Protein AF-A0A769NEB3-F1 (afdb_monomer)

Secondary structure (DSSP, 8-state):
--S-------S-GGGTTT--SEEEE-SGGG-TTHHHHHHHHHTTGGGT-EEEE------SSSHHHHHHHHHHTTSS--------HHHHHHTTHHHHHHHHHTPPP-HHHHHHHHHHHHHHHGGGHHHHHS--PPPPTT-TT-HHHHHHH--TTS------PPTTGGGS-HHHHHHHT--

Solvent-accessible surface area (backbone atoms only — not comparable to full-atom values): 11232 Å² total; per-residue (Å²): 135,90,87,78,82,89,80,92,74,71,85,54,41,75,70,49,59,92,62,85,53,78,46,75,43,72,55,39,44,81,40,94,59,40,65,58,33,46,61,43,51,57,62,37,47,81,77,72,30,47,78,45,81,40,58,57,49,62,36,52,82,35,69,48,42,48,51,51,52,31,34,75,70,66,77,37,91,77,84,91,83,87,80,31,49,68,54,44,42,77,74,37,49,54,56,52,49,21,67,75,69,74,44,85,81,45,72,70,57,47,53,54,48,52,54,48,53,46,59,73,44,51,91,51,25,49,19,66,37,55,71,39,53,44,77,52,91,86,45,98,77,36,68,65,59,53,60,75,69,60,55,94,83,57,83,82,85,83,86,86,78,63,93,70,54,88,74,49,54,70,68,59,56,49,66,77,65,75,125

Sequence (179 aa):
DSGFRIVALSSRPSNLRGRQGIIVIDEAAFHEQLDELLKAALAMLIWGGKVRVISTHDGDDNPFNTLIGDIRAGRQGGSIHRITFREAVSEGLFRRVCLRTGKEWSEASEQAWMASVYKFYGAGASEELDCIPANGGGAWLSRALIESRMSADTPVLRLTCKEGYELLSDEVRFRETQD

Organism: Escherichia coli (NCBI:txid562)

Mean predicted aligned error: 9.21 Å

Structure (mmCIF, N/CA/C/O backbone):
data_AF-A0A769NEB3-F1
#
_entry.id   AF-A0A769NEB3-F1
#
loop_
_atom_site.group_PDB
_atom_site.id
_atom_site.type_symbol
_atom_site.label_atom_id
_atom_site.label_alt_id
_atom_site.label_comp_id
_atom_site.label_asym_id
_atom_site.label_entity_id
_atom_site.label_seq_id
_atom_site.pdbx_PDB_ins_code
_atom_site.Cartn_x
_atom_site.Cartn_y
_atom_site.Cartn_z
_atom_site.occupancy
_atom_site.B_iso_or_equiv
_atom_site.auth_seq_id
_atom_site.auth_comp_id
_atom_site.auth_asym_id
_atom_site.auth_atom_id
_atom_site.pdbx_PDB_model_num
ATOM 1 N N . ASP A 1 1 ? -16.201 -22.731 20.760 1.00 66.44 1 ASP A N 1
ATOM 2 C CA . ASP A 1 1 ? -14.884 -22.377 20.201 1.00 66.44 1 ASP A CA 1
ATOM 3 C C . ASP A 1 1 ? -14.753 -22.806 18.762 1.00 66.44 1 ASP A C 1
ATOM 5 O O . ASP A 1 1 ? -15.228 -23.872 18.402 1.00 66.44 1 ASP A O 1
ATOM 9 N N . SER A 1 2 ? -14.134 -21.960 17.942 1.00 88.62 2 SER A N 1
ATOM 10 C CA . SER A 1 2 ? -14.007 -22.162 16.495 1.00 88.62 2 SER A CA 1
ATOM 11 C C . SER A 1 2 ? -12.787 -23.000 16.081 1.00 88.62 2 SER A C 1
ATOM 13 O O . SER A 1 2 ? -12.629 -23.282 14.900 1.00 88.62 2 SER A O 1
ATOM 15 N N . GLY A 1 3 ? -11.906 -23.380 17.016 1.00 90.00 3 GLY A N 1
ATOM 16 C CA . GLY A 1 3 ? -10.679 -24.146 16.737 1.00 90.00 3 GLY A CA 1
ATOM 17 C C . GLY A 1 3 ? -9.547 -23.344 16.074 1.00 90.00 3 GLY A C 1
ATOM 18 O O . GLY A 1 3 ? -8.440 -23.857 15.924 1.00 90.00 3 GLY A O 1
ATOM 19 N N . PHE A 1 4 ? -9.787 -22.082 15.710 1.00 89.31 4 PHE A N 1
ATOM 20 C CA . PHE A 1 4 ? -8.777 -21.198 15.130 1.00 89.31 4 PHE A CA 1
ATOM 21 C C . PHE A 1 4 ? -7.950 -20.493 16.210 1.00 89.31 4 PHE A C 1
ATOM 23 O O . PHE A 1 4 ? -8.462 -20.121 17.265 1.00 89.31 4 PHE A O 1
ATOM 30 N N . ARG A 1 5 ? -6.668 -20.253 15.913 1.00 91.25 5 ARG A N 1
ATOM 31 C CA . ARG A 1 5 ? -5.755 -19.484 16.767 1.00 91.25 5 ARG A CA 1
ATOM 32 C C . ARG A 1 5 ? -5.068 -18.390 15.961 1.00 91.25 5 ARG A C 1
ATOM 34 O O . ARG A 1 5 ? -4.545 -18.661 14.884 1.00 91.25 5 ARG A O 1
ATOM 41 N N . ILE A 1 6 ? -5.007 -17.190 16.529 1.00 92.81 6 ILE A N 1
ATOM 42 C CA . ILE A 1 6 ? -4.197 -16.078 16.021 1.00 92.81 6 ILE A CA 1
ATOM 43 C C . ILE A 1 6 ? -2.919 -16.016 16.857 1.00 92.81 6 ILE A C 1
ATOM 45 O O . ILE A 1 6 ? -2.975 -16.090 18.084 1.00 92.81 6 ILE A O 1
ATOM 49 N N . VAL A 1 7 ? -1.765 -15.926 16.196 1.00 92.19 7 VAL A N 1
ATOM 50 C CA . VAL A 1 7 ? -0.457 -15.846 16.855 1.00 92.19 7 VAL A CA 1
ATOM 51 C C . VAL A 1 7 ? 0.307 -14.672 16.264 1.00 92.19 7 VAL A C 1
ATOM 53 O O . VAL A 1 7 ? 0.518 -14.633 15.055 1.00 92.19 7 VAL A O 1
ATOM 56 N N . ALA A 1 8 ? 0.740 -13.746 17.117 1.00 93.12 8 ALA A N 1
ATOM 57 C CA . ALA A 1 8 ? 1.706 -12.723 16.743 1.00 93.12 8 ALA A CA 1
ATOM 58 C C . ALA A 1 8 ? 3.118 -13.317 16.826 1.00 93.12 8 ALA A C 1
ATOM 60 O O . ALA A 1 8 ? 3.481 -13.935 17.830 1.00 93.12 8 ALA A O 1
ATOM 61 N N . LEU A 1 9 ? 3.902 -13.163 15.764 1.00 90.69 9 LEU A N 1
ATOM 62 C CA . LEU A 1 9 ? 5.276 -13.651 15.672 1.00 90.69 9 LEU A CA 1
ATOM 63 C C . LEU A 1 9 ? 6.189 -12.474 15.348 1.00 90.69 9 LEU A C 1
ATOM 65 O O . LEU A 1 9 ? 5.782 -11.563 14.631 1.00 90.69 9 LEU A O 1
ATOM 69 N N . SER A 1 10 ? 7.432 -12.507 15.829 1.00 89.06 10 SER A N 1
ATOM 70 C CA . SER A 1 10 ? 8.434 -11.593 15.286 1.00 89.06 10 SER A CA 1
ATOM 71 C C . SER A 1 10 ? 8.737 -11.969 13.840 1.00 89.06 10 SER A C 1
ATOM 73 O O . SER A 1 10 ? 8.705 -13.148 13.472 1.00 89.06 10 SER A O 1
ATOM 75 N N . SER A 1 11 ? 9.068 -10.967 13.035 1.00 82.44 11 SER A N 1
ATOM 76 C CA . SER A 1 11 ? 9.211 -11.066 11.582 1.00 82.44 11 SER A CA 1
ATOM 77 C C . SER A 1 11 ? 10.478 -11.801 11.114 1.00 82.44 11 SER A C 1
ATOM 79 O O . SER A 1 11 ? 10.844 -11.755 9.946 1.00 82.44 11 SER A O 1
ATOM 81 N N . ARG A 1 12 ? 11.160 -12.538 12.003 1.00 88.19 12 ARG A N 1
ATOM 82 C CA . ARG A 1 12 ? 12.299 -13.380 11.618 1.00 88.19 12 ARG A CA 1
ATOM 83 C C . ARG A 1 12 ? 11.812 -14.515 10.704 1.00 88.19 12 ARG A C 1
ATOM 85 O O . ARG A 1 12 ? 10.946 -15.282 11.137 1.00 88.19 12 ARG A O 1
ATOM 92 N N . PRO A 1 13 ? 12.408 -14.718 9.513 1.00 84.94 13 PRO A N 1
ATOM 93 C CA . PRO A 1 13 ? 11.968 -15.753 8.570 1.00 84.94 13 PRO A CA 1
ATOM 94 C C . PRO A 1 13 ? 11.907 -17.170 9.163 1.00 84.94 13 PRO A C 1
ATOM 96 O O . PRO A 1 13 ? 11.065 -17.984 8.782 1.00 84.94 13 PRO A O 1
ATOM 99 N N . SER A 1 14 ? 12.767 -17.476 10.139 1.00 85.75 14 SER A N 1
ATOM 100 C CA . SER A 1 14 ? 12.783 -18.766 10.838 1.00 85.75 14 SER A CA 1
ATOM 101 C C . SER A 1 14 ? 11.490 -19.074 11.602 1.00 85.75 14 SER A C 1
ATOM 103 O O . SER A 1 14 ? 11.121 -20.241 11.697 1.00 85.75 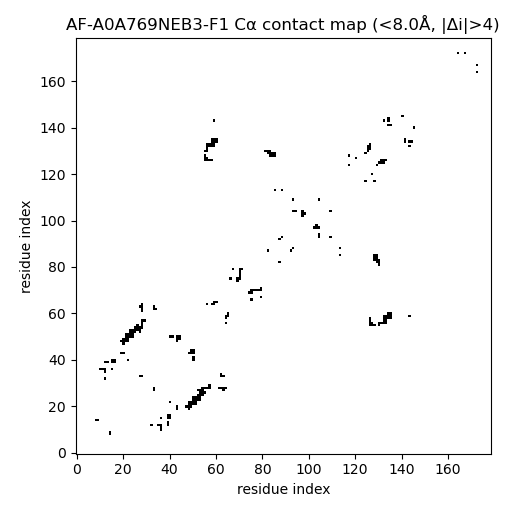14 SER A O 1
ATOM 105 N N . ASN A 1 15 ? 10.771 -18.062 12.097 1.00 85.88 15 ASN A N 1
ATOM 106 C CA . ASN A 1 15 ? 9.562 -18.250 12.908 1.00 85.88 15 ASN A CA 1
ATOM 107 C C . ASN A 1 15 ? 8.340 -18.704 12.100 1.00 85.88 15 ASN A C 1
ATOM 109 O O . ASN A 1 15 ? 7.389 -19.249 12.667 1.00 85.88 15 ASN A O 1
ATOM 113 N N . LEU A 1 16 ? 8.347 -18.449 10.790 1.00 83.31 16 LEU A N 1
ATOM 114 C CA . LEU A 1 16 ? 7.263 -18.817 9.878 1.00 83.31 16 LEU A CA 1
ATOM 115 C C . LEU A 1 16 ? 7.380 -20.254 9.376 1.00 83.31 16 LEU A C 1
ATOM 117 O O . LEU A 1 16 ? 6.375 -20.859 8.997 1.00 83.31 16 LEU A O 1
ATOM 121 N N . ARG A 1 17 ? 8.585 -20.831 9.403 1.00 81.88 17 ARG A N 1
ATOM 122 C CA . ARG A 1 17 ? 8.796 -22.213 8.966 1.00 81.88 17 ARG A CA 1
ATOM 123 C C . ARG A 1 17 ? 8.016 -23.170 9.873 1.00 81.88 17 ARG A C 1
ATOM 125 O O . ARG A 1 17 ? 8.057 -23.066 11.095 1.00 81.88 17 ARG A O 1
ATOM 132 N N . GLY A 1 18 ? 7.278 -24.097 9.262 1.00 79.69 18 GLY A N 1
ATOM 133 C CA . GLY A 1 18 ? 6.457 -25.082 9.978 1.00 79.69 18 GLY A CA 1
ATOM 134 C C . GLY A 1 18 ? 5.117 -24.558 10.510 1.00 79.69 18 GLY A C 1
ATOM 135 O O . GLY A 1 18 ? 4.396 -25.303 11.171 1.00 79.69 18 GLY A O 1
ATOM 136 N N . ARG A 1 19 ? 4.750 -23.299 10.232 1.00 83.69 19 ARG A N 1
ATOM 137 C CA . ARG A 1 19 ? 3.383 -22.796 10.449 1.00 83.69 19 ARG A CA 1
ATOM 138 C C . ARG A 1 19 ? 2.504 -23.119 9.243 1.00 83.69 19 ARG A C 1
ATOM 140 O O . ARG A 1 19 ? 3.010 -23.332 8.153 1.00 83.69 19 ARG A O 1
ATOM 147 N N . GLN A 1 20 ? 1.190 -23.155 9.441 1.00 83.38 20 GLN A N 1
ATOM 148 C CA . GLN A 1 20 ? 0.202 -23.358 8.379 1.00 83.38 20 GLN A CA 1
ATOM 149 C C . GLN A 1 20 ? -0.972 -22.392 8.573 1.00 83.38 20 GLN A C 1
ATOM 151 O O . GLN A 1 20 ? -1.252 -21.979 9.702 1.00 83.38 20 GLN A O 1
ATOM 156 N N . GLY A 1 21 ? -1.661 -22.048 7.480 1.00 89.50 21 GLY A N 1
ATOM 157 C CA . GLY A 1 21 ? -2.876 -21.230 7.495 1.00 89.50 21 GLY A CA 1
ATOM 158 C C . GLY A 1 21 ? -2.732 -19.890 6.772 1.00 89.50 21 GLY A C 1
ATOM 159 O O . GLY A 1 21 ? -2.236 -19.829 5.647 1.00 89.50 21 GLY A O 1
ATOM 160 N N . ILE A 1 22 ? -3.235 -18.825 7.402 1.00 93.44 22 ILE A N 1
ATOM 161 C CA . ILE A 1 22 ? -3.214 -17.460 6.863 1.00 93.44 22 ILE A CA 1
ATOM 162 C C . ILE A 1 22 ? -2.035 -16.708 7.477 1.00 93.44 22 ILE A C 1
ATOM 164 O O . ILE A 1 22 ? -1.980 -16.533 8.692 1.00 93.44 22 ILE A O 1
ATOM 168 N N . ILE A 1 23 ? -1.123 -16.245 6.630 1.00 93.81 23 ILE A N 1
ATOM 169 C CA . ILE A 1 23 ? -0.006 -15.382 7.001 1.00 93.81 23 ILE A CA 1
ATOM 170 C C . ILE A 1 23 ? -0.364 -13.950 6.621 1.00 93.81 23 ILE A C 1
ATOM 172 O O . ILE A 1 23 ? -0.784 -13.687 5.494 1.00 93.81 23 ILE A O 1
ATOM 176 N N . VAL A 1 24 ? -0.185 -13.033 7.567 1.00 95.75 24 VAL A N 1
ATOM 177 C CA . VAL A 1 24 ? -0.295 -11.591 7.348 1.00 95.75 24 VAL A CA 1
ATOM 178 C C . VAL A 1 24 ? 1.051 -10.979 7.705 1.00 95.75 24 VAL A C 1
ATOM 180 O O . VAL A 1 24 ? 1.522 -11.159 8.826 1.00 95.75 24 VAL A O 1
ATOM 183 N N . ILE A 1 25 ? 1.675 -10.325 6.732 1.00 95.88 25 ILE A N 1
ATOM 184 C CA . ILE A 1 25 ? 2.889 -9.528 6.895 1.00 95.88 25 ILE A CA 1
ATOM 185 C C . ILE A 1 25 ? 2.439 -8.072 6.905 1.00 95.88 25 ILE A C 1
ATOM 187 O O . ILE A 1 25 ? 1.794 -7.631 5.953 1.00 95.88 25 ILE A O 1
ATOM 191 N N . ASP A 1 26 ? 2.748 -7.383 7.993 1.00 96.50 26 ASP A N 1
ATOM 192 C CA . ASP A 1 26 ? 2.408 -5.983 8.230 1.00 96.50 26 ASP A CA 1
ATOM 193 C C . ASP A 1 26 ? 3.671 -5.124 8.117 1.00 96.50 26 ASP A C 1
ATOM 195 O O . ASP A 1 26 ? 4.763 -5.625 8.404 1.00 96.50 26 ASP A O 1
ATOM 199 N N . GLU A 1 27 ? 3.520 -3.874 7.682 1.00 95.62 27 GLU A N 1
ATOM 200 C CA . GLU A 1 27 ? 4.617 -2.921 7.429 1.00 95.62 27 GLU A CA 1
ATOM 201 C C . GLU A 1 27 ? 5.752 -3.496 6.562 1.00 95.62 27 GLU A C 1
ATOM 203 O O . GLU A 1 27 ? 6.944 -3.340 6.835 1.00 95.62 27 GLU A O 1
ATOM 208 N N . ALA A 1 28 ? 5.375 -4.223 5.508 1.00 96.94 28 ALA A N 1
ATOM 209 C CA . ALA A 1 28 ? 6.307 -5.003 4.701 1.00 96.94 28 ALA A CA 1
ATOM 210 C C . ALA A 1 28 ? 7.406 -4.172 4.014 1.00 96.94 28 ALA A C 1
ATOM 212 O O . ALA A 1 28 ? 8.518 -4.677 3.863 1.00 96.94 28 ALA A O 1
ATOM 213 N N . ALA A 1 29 ? 7.125 -2.930 3.606 1.00 96.44 29 ALA A N 1
ATOM 214 C CA . ALA A 1 29 ? 8.101 -2.066 2.935 1.00 96.44 29 ALA A CA 1
ATOM 215 C C . ALA A 1 29 ? 9.296 -1.724 3.837 1.00 96.44 29 ALA A C 1
ATOM 217 O O . ALA A 1 29 ? 10.416 -1.634 3.347 1.00 96.44 29 ALA A O 1
ATOM 218 N N . PHE A 1 30 ? 9.077 -1.664 5.152 1.00 95.00 30 PHE A N 1
ATOM 219 C CA . PHE A 1 30 ? 10.091 -1.334 6.157 1.00 95.00 30 PHE A CA 1
ATOM 220 C C . PHE A 1 30 ? 10.865 -2.561 6.669 1.00 95.00 30 PHE A C 1
ATOM 222 O O . PHE A 1 30 ? 11.625 -2.480 7.637 1.00 95.00 30 PHE A O 1
ATOM 229 N N . HIS A 1 31 ? 10.655 -3.736 6.069 1.00 94.75 31 HIS A N 1
ATOM 230 C CA . HIS A 1 31 ? 11.240 -4.979 6.552 1.00 94.75 31 HIS A CA 1
ATOM 231 C C . HIS A 1 31 ? 12.577 -5.308 5.865 1.00 94.75 31 HIS A C 1
ATOM 233 O O . HIS A 1 31 ? 12.607 -5.750 4.718 1.00 94.75 31 HIS A O 1
ATOM 239 N N . GLU A 1 32 ? 13.682 -5.241 6.617 1.00 92.38 32 GLU A N 1
ATOM 240 C CA . GLU A 1 32 ? 15.062 -5.440 6.119 1.00 92.38 32 GLU A CA 1
ATOM 241 C C . GLU A 1 32 ? 15.297 -6.751 5.344 1.00 92.38 32 GLU A C 1
ATOM 243 O O . GLU A 1 32 ? 16.127 -6.814 4.445 1.00 92.38 32 GLU A O 1
ATOM 248 N N . GLN A 1 33 ? 14.597 -7.829 5.712 1.00 93.56 33 GLN A N 1
ATOM 249 C CA . GLN A 1 33 ? 14.753 -9.163 5.110 1.00 93.56 33 GLN A CA 1
ATOM 250 C C . GLN A 1 33 ? 13.450 -9.653 4.466 1.00 93.56 33 GLN A C 1
ATOM 252 O O .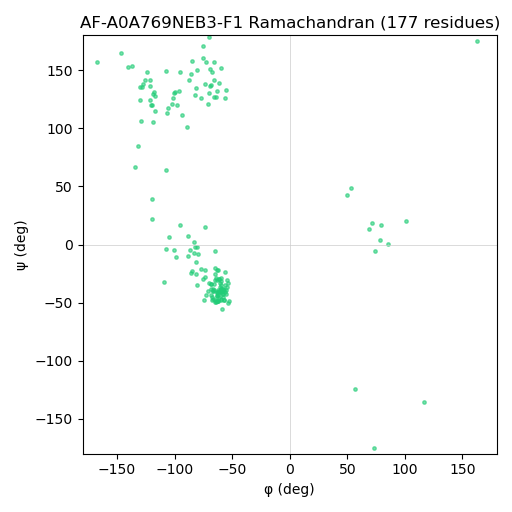 GLN A 1 33 ? 13.069 -10.816 4.635 1.00 93.56 33 GLN A O 1
ATOM 257 N N . LEU A 1 34 ? 12.705 -8.754 3.807 1.00 95.38 34 LEU A N 1
ATOM 258 C CA . LEU A 1 34 ? 11.391 -9.095 3.252 1.00 95.38 34 LEU A CA 1
ATOM 259 C C . LEU A 1 34 ? 11.469 -10.263 2.257 1.00 95.38 34 LEU A C 1
ATOM 261 O O . LEU A 1 34 ? 10.611 -11.138 2.307 1.00 95.38 34 LEU A O 1
ATOM 265 N N . ASP A 1 35 ? 12.510 -10.348 1.428 1.00 93.94 35 ASP A N 1
ATOM 266 C CA . ASP A 1 35 ? 12.664 -11.438 0.450 1.00 93.94 35 ASP A CA 1
ATOM 267 C C . ASP A 1 35 ? 12.720 -12.823 1.107 1.00 93.94 35 ASP A C 1
ATOM 269 O O . ASP A 1 35 ? 12.005 -13.749 0.716 1.00 93.94 35 ASP A O 1
ATOM 273 N N . GLU A 1 36 ? 13.520 -12.971 2.165 1.00 93.44 36 GLU A N 1
ATOM 274 C CA . GLU A 1 36 ? 13.616 -14.231 2.908 1.00 93.44 36 GLU A CA 1
ATOM 275 C C . GLU A 1 36 ? 12.322 -14.543 3.669 1.00 93.44 36 GLU A C 1
ATOM 277 O O . GLU A 1 36 ? 11.920 -15.709 3.786 1.00 93.44 36 GLU A O 1
ATOM 282 N N . LEU A 1 37 ? 11.634 -13.504 4.150 1.00 93.69 37 LEU A N 1
ATOM 283 C CA . LEU A 1 37 ? 10.331 -13.633 4.790 1.00 93.69 37 LEU A CA 1
ATOM 284 C C . LEU A 1 37 ? 9.267 -14.130 3.801 1.00 93.69 37 LEU A C 1
ATOM 286 O O . LEU A 1 37 ? 8.546 -15.088 4.095 1.00 93.69 37 LEU A O 1
ATOM 290 N N . LEU A 1 38 ? 9.209 -13.527 2.612 1.00 93.56 38 LEU A N 1
ATOM 291 C CA . LEU A 1 38 ? 8.310 -13.904 1.526 1.00 93.56 38 LEU A CA 1
ATOM 292 C C . LEU A 1 38 ? 8.606 -15.318 1.042 1.00 93.56 38 LEU A C 1
ATOM 294 O O . LEU A 1 38 ? 7.684 -16.116 0.912 1.00 93.56 38 LEU A O 1
ATOM 298 N N . LYS A 1 39 ? 9.875 -15.685 0.863 1.00 91.31 39 LYS A N 1
ATOM 299 C CA . LYS A 1 39 ? 10.272 -17.049 0.492 1.00 91.31 39 LYS A CA 1
ATOM 300 C C . LYS A 1 39 ? 9.752 -18.094 1.484 1.00 91.31 39 LYS A C 1
ATOM 302 O O . LYS A 1 39 ? 9.286 -19.157 1.072 1.00 91.31 39 LYS A O 1
ATOM 307 N N . ALA A 1 40 ? 9.791 -17.799 2.785 1.00 90.00 40 ALA A N 1
ATOM 308 C CA . ALA A 1 40 ? 9.219 -18.671 3.811 1.00 90.00 40 ALA A CA 1
ATOM 309 C C . ALA A 1 40 ? 7.678 -18.677 3.792 1.00 90.00 40 ALA A C 1
ATOM 311 O O . ALA A 1 40 ? 7.073 -19.737 3.960 1.00 90.00 40 ALA A O 1
ATOM 312 N N . ALA A 1 41 ? 7.042 -17.523 3.574 1.00 91.56 41 ALA A N 1
ATOM 313 C CA . ALA A 1 41 ? 5.588 -17.385 3.567 1.00 91.56 41 ALA A CA 1
ATOM 314 C C . ALA A 1 41 ? 4.928 -18.005 2.323 1.00 91.56 41 ALA A C 1
ATOM 316 O O . ALA A 1 41 ? 3.935 -18.721 2.444 1.00 91.56 41 ALA A O 1
ATOM 317 N N . LEU A 1 42 ? 5.491 -17.785 1.132 1.00 90.75 42 LEU A N 1
ATOM 318 C CA . LEU A 1 42 ? 4.965 -18.272 -0.148 1.00 90.75 42 LEU A CA 1
ATOM 319 C C . LEU A 1 42 ? 4.975 -19.800 -0.239 1.00 90.75 42 LEU A C 1
ATOM 321 O O . LEU A 1 42 ? 4.082 -20.377 -0.857 1.00 90.75 42 LEU A O 1
ATOM 325 N N . ALA A 1 43 ? 5.901 -20.474 0.451 1.00 87.25 43 ALA A N 1
ATOM 326 C CA . ALA A 1 43 ? 5.889 -21.932 0.578 1.00 87.25 43 ALA A CA 1
ATOM 327 C C . ALA A 1 43 ? 4.569 -22.472 1.172 1.00 87.25 43 ALA A C 1
ATOM 329 O O . ALA A 1 43 ? 4.198 -23.617 0.913 1.00 87.25 43 ALA A O 1
ATOM 330 N N . MET A 1 44 ? 3.823 -21.653 1.924 1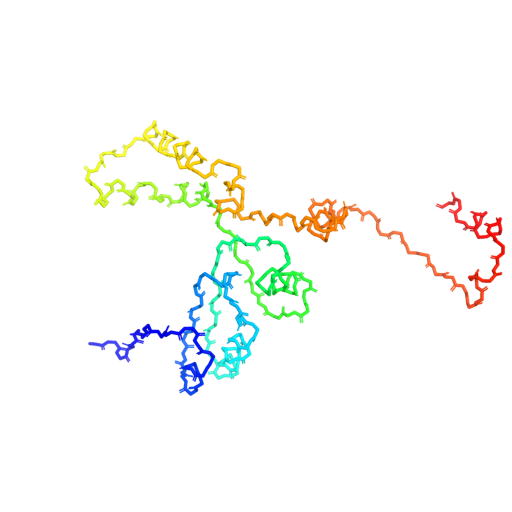.00 85.06 44 MET A N 1
ATOM 331 C CA . MET A 1 44 ? 2.529 -22.038 2.500 1.00 85.06 44 MET A CA 1
ATOM 332 C C . MET A 1 44 ? 1.381 -22.033 1.495 1.00 85.06 44 MET A C 1
ATOM 334 O O . MET A 1 44 ? 0.378 -22.712 1.720 1.00 85.06 44 MET A O 1
ATOM 338 N N . LEU A 1 45 ? 1.517 -21.314 0.379 1.00 87.44 45 LEU A N 1
ATOM 339 C CA . LEU A 1 45 ? 0.504 -21.301 -0.677 1.00 87.44 45 LEU A CA 1
ATOM 340 C C . LEU A 1 45 ? 0.352 -22.682 -1.332 1.00 87.44 45 LEU A C 1
ATOM 342 O O . LEU A 1 45 ? -0.757 -23.052 -1.705 1.00 87.44 45 LEU A O 1
ATOM 346 N N . ILE A 1 46 ? 1.432 -23.473 -1.385 1.00 87.00 46 ILE A N 1
ATOM 347 C CA . ILE A 1 46 ? 1.434 -24.849 -1.919 1.00 87.00 46 ILE A CA 1
ATOM 348 C C . ILE A 1 46 ? 0.407 -25.730 -1.193 1.00 87.00 46 ILE A C 1
ATOM 350 O O . ILE A 1 46 ? -0.237 -26.577 -1.803 1.00 87.00 46 ILE A O 1
ATOM 354 N N . TRP A 1 47 ? 0.216 -25.500 0.107 1.00 85.19 47 TRP A N 1
ATOM 355 C CA . TRP A 1 47 ? -0.675 -26.288 0.960 1.00 85.19 47 TRP A CA 1
ATOM 356 C C . TRP A 1 47 ? -2.073 -25.666 1.108 1.00 85.19 47 TRP A C 1
ATOM 358 O O . TRP A 1 47 ? -2.808 -26.014 2.030 1.00 85.19 47 TRP A O 1
ATOM 368 N N . GLY A 1 48 ? -2.442 -24.725 0.230 1.00 84.75 48 GLY A N 1
ATOM 369 C CA . GLY A 1 48 ? -3.746 -24.053 0.254 1.00 84.75 48 GLY A CA 1
ATOM 370 C C . GLY A 1 48 ? -3.867 -22.932 1.295 1.00 84.75 48 GLY A C 1
ATOM 371 O O . GLY A 1 48 ? -4.978 -22.519 1.632 1.00 84.75 48 GLY A O 1
ATOM 372 N N . GLY A 1 49 ? -2.740 -22.441 1.824 1.00 90.62 49 GLY A N 1
ATOM 373 C CA . GLY A 1 49 ? -2.704 -21.277 2.708 1.00 90.62 49 GLY A CA 1
ATOM 374 C C . GLY A 1 49 ? -3.024 -19.960 1.993 1.00 90.62 49 GLY A C 1
ATOM 375 O O . GLY A 1 49 ? -3.238 -19.909 0.782 1.00 90.62 49 GLY A O 1
ATOM 376 N N . LYS A 1 50 ? -3.031 -18.858 2.750 1.00 93.75 50 LYS A N 1
ATOM 377 C CA . LYS A 1 50 ? -3.144 -17.495 2.201 1.00 93.75 50 LYS A CA 1
ATOM 378 C C . LYS A 1 50 ? -2.006 -16.639 2.732 1.00 93.75 50 LYS A C 1
ATOM 380 O O . LYS A 1 50 ? -1.718 -16.696 3.922 1.00 93.75 50 LYS A O 1
ATOM 385 N N . VAL A 1 51 ? -1.414 -15.817 1.875 1.00 95.00 51 VAL A N 1
ATOM 386 C CA . VAL A 1 51 ? -0.409 -14.820 2.261 1.00 95.00 51 VAL A CA 1
ATOM 387 C C . VAL A 1 51 ? -0.972 -13.442 1.938 1.00 95.00 51 VAL A C 1
ATOM 389 O O . VAL A 1 51 ? -1.446 -13.213 0.828 1.00 95.00 51 VAL A O 1
ATOM 392 N N . ARG A 1 52 ? -0.965 -12.544 2.922 1.00 96.75 52 ARG A N 1
ATOM 393 C CA . ARG A 1 52 ? -1.332 -11.133 2.781 1.00 96.75 52 ARG A CA 1
ATOM 394 C C . ARG A 1 52 ? -0.118 -10.297 3.145 1.00 96.75 52 ARG A C 1
ATOM 396 O O . ARG A 1 52 ? 0.468 -10.524 4.198 1.00 96.75 52 ARG A O 1
ATOM 403 N N . VAL A 1 53 ? 0.236 -9.359 2.281 1.00 97.06 53 VAL A N 1
ATOM 404 C CA . VAL A 1 53 ? 1.354 -8.433 2.475 1.00 97.06 53 VAL A CA 1
ATOM 405 C C . VAL A 1 53 ? 0.761 -7.032 2.460 1.00 97.06 53 VAL A C 1
ATOM 407 O O . VAL A 1 53 ? 0.083 -6.678 1.498 1.00 97.06 53 VAL A O 1
ATOM 410 N N . ILE A 1 54 ? 0.931 -6.291 3.551 1.00 97.75 54 ILE A N 1
ATOM 411 C CA . ILE A 1 54 ? 0.297 -4.992 3.794 1.00 97.75 54 ILE A CA 1
ATOM 412 C C . ILE A 1 54 ? 1.392 -4.016 4.227 1.00 97.75 54 ILE A C 1
ATOM 414 O O . ILE A 1 54 ? 2.265 -4.387 5.009 1.00 97.75 54 ILE A O 1
ATOM 418 N N . SER A 1 55 ? 1.380 -2.807 3.670 1.00 97.75 55 SER A N 1
ATOM 419 C CA . SER A 1 55 ? 2.331 -1.744 4.005 1.00 97.75 55 SER A CA 1
ATOM 420 C C . SER A 1 55 ? 1.862 -0.406 3.434 1.00 97.75 55 SER A C 1
ATOM 422 O O . SER A 1 55 ? 1.146 -0.393 2.425 1.00 97.75 55 SER A O 1
ATOM 424 N N . THR A 1 56 ? 2.324 0.704 4.013 1.00 96.94 56 THR A N 1
ATOM 425 C CA . THR A 1 56 ? 2.517 1.951 3.253 1.00 96.94 56 THR A CA 1
ATOM 426 C C . THR A 1 56 ? 3.780 1.842 2.383 1.00 96.94 56 THR A C 1
ATOM 428 O O . THR A 1 56 ? 4.5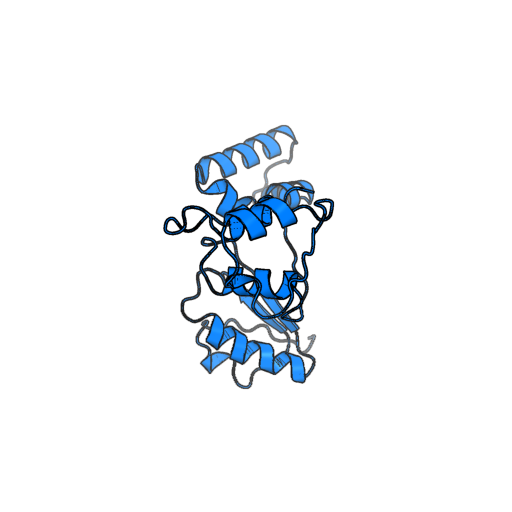02 0.839 2.451 1.00 96.94 56 THR A O 1
ATOM 431 N N . HIS A 1 57 ? 4.011 2.801 1.482 1.00 95.81 57 HIS A N 1
ATOM 432 C CA . HIS A 1 57 ? 5.228 2.799 0.664 1.00 95.81 57 HIS A CA 1
ATOM 433 C C . HIS A 1 57 ? 6.423 3.375 1.440 1.00 95.81 57 HIS A C 1
ATOM 435 O O . HIS A 1 57 ? 6.244 4.244 2.281 1.00 95.81 57 HIS A O 1
ATOM 441 N N . ASP A 1 58 ? 7.625 2.901 1.105 1.00 94.25 58 ASP A N 1
ATOM 442 C CA . ASP A 1 58 ? 8.919 3.400 1.602 1.00 94.25 58 ASP A CA 1
ATOM 443 C C . ASP A 1 58 ? 9.878 3.550 0.410 1.00 94.25 58 ASP A C 1
ATOM 445 O O . ASP A 1 58 ? 10.787 2.750 0.174 1.00 94.25 58 ASP A O 1
ATOM 449 N N . GLY A 1 59 ? 9.552 4.489 -0.470 1.00 91.06 59 GLY A N 1
ATOM 450 C CA . GLY A 1 59 ? 10.166 4.643 -1.777 1.00 91.06 59 GLY A CA 1
ATOM 451 C C . GLY A 1 59 ? 9.753 3.585 -2.809 1.00 91.06 59 GLY A C 1
ATOM 452 O O . GLY A 1 59 ? 8.874 2.731 -2.601 1.00 91.06 59 GLY A O 1
ATOM 453 N N . ASP A 1 60 ? 10.393 3.665 -3.976 1.00 90.69 60 ASP A N 1
ATOM 454 C CA . ASP A 1 60 ? 10.233 2.739 -5.101 1.00 90.69 60 ASP A CA 1
ATOM 455 C C . ASP A 1 60 ? 11.326 1.665 -5.199 1.00 90.69 60 ASP A C 1
ATOM 457 O O . ASP A 1 60 ? 11.147 0.688 -5.926 1.00 90.69 60 ASP A O 1
ATOM 461 N N . ASP A 1 61 ? 12.404 1.798 -4.427 1.00 89.94 61 ASP A N 1
ATOM 462 C CA . ASP A 1 61 ? 13.566 0.904 -4.447 1.00 89.94 61 ASP A CA 1
ATOM 463 C C . ASP A 1 61 ? 13.625 0.011 -3.198 1.00 89.94 61 ASP A C 1
ATOM 465 O O . ASP A 1 61 ? 14.509 0.118 -2.350 1.00 89.94 61 ASP A O 1
ATOM 469 N N . ASN A 1 62 ? 12.625 -0.860 -3.053 1.00 91.88 62 ASN A N 1
ATOM 470 C CA . ASN A 1 62 ? 12.584 -1.860 -1.988 1.00 91.88 62 ASN A CA 1
ATOM 471 C C . ASN A 1 62 ? 11.892 -3.161 -2.459 1.00 91.88 62 ASN A C 1
ATOM 473 O O . ASN A 1 62 ? 11.188 -3.171 -3.483 1.00 91.88 62 ASN A O 1
ATOM 477 N N . PRO A 1 63 ? 12.048 -4.277 -1.720 1.00 95.06 63 PRO A N 1
ATOM 478 C CA . PRO A 1 63 ? 11.433 -5.555 -2.082 1.00 95.06 63 PRO A CA 1
ATOM 479 C C . PRO A 1 63 ? 9.900 -5.528 -2.172 1.00 95.06 63 PRO A C 1
ATOM 481 O O . PRO A 1 63 ? 9.314 -6.243 -2.986 1.00 95.06 63 PRO A O 1
ATOM 484 N N . PHE A 1 64 ? 9.222 -4.694 -1.378 1.00 96.62 64 PHE A N 1
ATOM 485 C CA . PHE A 1 64 ? 7.763 -4.570 -1.426 1.00 96.62 64 PHE A CA 1
ATOM 486 C C . PHE A 1 64 ? 7.296 -3.924 -2.738 1.00 96.62 64 PHE A C 1
ATOM 488 O O . PHE A 1 64 ? 6.366 -4.420 -3.378 1.00 96.62 64 PHE A O 1
ATOM 495 N N . ASN A 1 65 ? 7.969 -2.864 -3.190 1.00 94.88 65 ASN A N 1
ATOM 496 C CA . ASN A 1 65 ? 7.659 -2.219 -4.463 1.00 94.88 65 ASN A CA 1
ATOM 497 C C . ASN A 1 65 ? 8.011 -3.123 -5.654 1.00 94.88 65 ASN A C 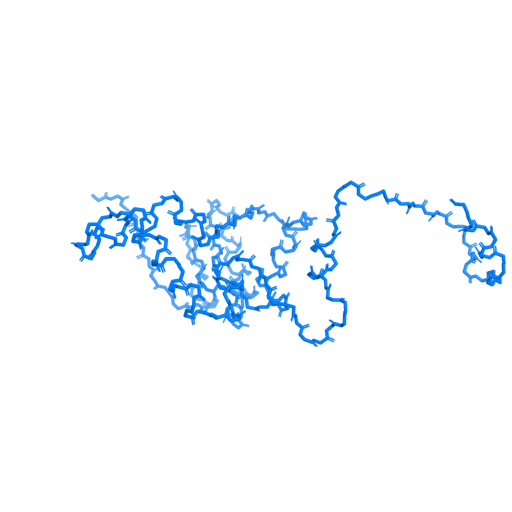1
ATOM 499 O O . ASN A 1 65 ? 7.231 -3.241 -6.600 1.00 94.88 65 ASN A O 1
ATOM 503 N N . THR A 1 66 ? 9.127 -3.852 -5.553 1.00 94.31 66 THR A N 1
ATOM 504 C CA . THR A 1 66 ? 9.517 -4.879 -6.531 1.00 94.31 66 THR A CA 1
ATOM 505 C C . THR A 1 66 ? 8.431 -5.949 -6.672 1.00 94.31 66 THR A C 1
ATOM 507 O O . THR A 1 66 ? 7.984 -6.226 -7.785 1.00 94.31 66 THR A O 1
ATOM 510 N N . LEU A 1 67 ? 7.919 -6.473 -5.551 1.00 96.06 67 LEU A N 1
ATOM 511 C CA . LEU A 1 67 ? 6.817 -7.436 -5.527 1.00 96.06 67 LEU A CA 1
ATOM 512 C C . LEU A 1 67 ? 5.552 -6.891 -6.214 1.00 96.06 67 LEU A C 1
ATOM 514 O O . LEU A 1 67 ? 4.927 -7.592 -7.013 1.00 96.06 67 LEU A O 1
ATOM 518 N N . ILE A 1 68 ? 5.170 -5.641 -5.930 1.00 96.19 68 ILE A N 1
ATOM 519 C CA . ILE A 1 68 ? 4.035 -4.980 -6.595 1.00 96.19 68 ILE A CA 1
ATOM 520 C C . ILE A 1 68 ? 4.278 -4.903 -8.108 1.00 96.19 68 ILE A C 1
ATOM 522 O O . ILE A 1 68 ? 3.395 -5.257 -8.893 1.00 96.19 68 ILE A O 1
ATOM 526 N N . GLY A 1 69 ? 5.468 -4.471 -8.529 1.00 94.62 69 GLY A N 1
ATOM 527 C CA . GLY A 1 69 ? 5.850 -4.380 -9.938 1.00 94.62 69 GLY A CA 1
ATOM 528 C C . GLY A 1 69 ? 5.814 -5.732 -10.657 1.00 94.62 69 GLY A C 1
ATOM 529 O O . GLY A 1 69 ? 5.323 -5.821 -11.785 1.00 94.62 69 GLY A O 1
ATOM 530 N N . ASP A 1 70 ? 6.272 -6.799 -10.003 1.00 95.69 70 ASP A N 1
ATOM 531 C CA . ASP A 1 70 ? 6.248 -8.164 -10.536 1.00 95.69 70 ASP A CA 1
ATOM 532 C C . ASP A 1 70 ? 4.827 -8.711 -10.697 1.00 95.69 70 ASP A C 1
ATOM 534 O O . ASP A 1 70 ? 4.531 -9.344 -11.717 1.00 95.69 70 ASP A O 1
ATOM 538 N N . ILE A 1 71 ? 3.931 -8.428 -9.744 1.00 96.56 71 ILE A N 1
ATOM 539 C CA . ILE A 1 71 ? 2.516 -8.810 -9.846 1.00 96.56 71 ILE A CA 1
ATOM 540 C C . ILE A 1 71 ? 1.825 -8.026 -10.970 1.00 96.56 71 ILE A C 1
ATOM 542 O O . ILE A 1 71 ? 1.130 -8.626 -11.789 1.00 96.56 71 ILE A O 1
ATOM 546 N N . ARG A 1 72 ? 2.048 -6.705 -11.079 1.00 94.38 72 ARG A N 1
ATOM 547 C CA . ARG A 1 72 ? 1.492 -5.886 -12.181 1.00 94.38 72 ARG A CA 1
ATOM 548 C C . ARG A 1 72 ? 1.952 -6.372 -13.550 1.00 94.38 72 ARG A C 1
ATOM 550 O O . ARG A 1 72 ? 1.171 -6.370 -14.495 1.00 94.38 72 AR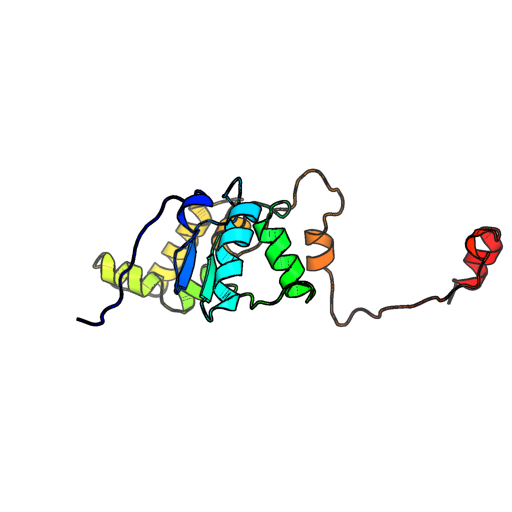G A O 1
ATOM 557 N N . ALA A 1 73 ? 3.209 -6.793 -13.650 1.00 94.00 73 ALA A N 1
ATOM 558 C CA . ALA A 1 73 ? 3.786 -7.296 -14.888 1.00 94.00 73 ALA A CA 1
ATOM 559 C C . ALA A 1 73 ? 3.429 -8.762 -15.193 1.00 94.00 73 ALA A C 1
ATOM 561 O O . ALA A 1 73 ? 3.871 -9.286 -16.215 1.00 94.00 73 ALA A O 1
ATOM 562 N N . GLY A 1 74 ? 2.691 -9.447 -14.312 1.00 94.88 74 GLY A N 1
ATOM 563 C CA . GLY A 1 74 ? 2.349 -10.861 -14.469 1.00 94.88 74 GLY A CA 1
ATOM 564 C C . GLY A 1 74 ? 3.536 -11.822 -14.325 1.00 94.88 74 GLY A C 1
ATOM 565 O O . GLY A 1 74 ? 3.412 -12.992 -14.678 1.00 94.88 74 GLY A O 1
ATOM 566 N N . ARG A 1 75 ? 4.682 -11.356 -13.808 1.00 94.81 75 ARG A N 1
ATOM 567 C CA . ARG A 1 75 ? 5.849 -12.207 -13.510 1.00 94.81 75 ARG A CA 1
ATOM 568 C C . ARG A 1 75 ? 5.633 -13.043 -12.254 1.00 94.81 75 ARG A C 1
ATOM 570 O O . ARG A 1 75 ? 6.153 -14.151 -12.156 1.00 94.81 75 ARG A O 1
ATOM 577 N N . GLN A 1 76 ? 4.845 -12.519 -11.317 1.00 93.69 76 GLN A N 1
ATOM 578 C CA . GLN A 1 76 ? 4.462 -13.203 -10.091 1.00 93.69 76 GLN A CA 1
ATOM 579 C C . GLN A 1 76 ? 2.937 -13.241 -9.944 1.00 93.69 76 GLN A C 1
ATOM 581 O O . GLN A 1 76 ? 2.239 -12.282 -10.263 1.00 93.69 76 GLN A O 1
ATOM 586 N N . GLY A 1 77 ? 2.408 -14.362 -9.449 1.00 92.38 77 GLY A N 1
ATOM 587 C CA . GLY A 1 77 ? 0.981 -14.504 -9.167 1.00 92.38 77 GLY A CA 1
ATOM 588 C C . GLY A 1 77 ? 0.561 -13.732 -7.914 1.00 92.38 77 GLY A C 1
ATOM 589 O O . GLY A 1 77 ? 1.240 -13.780 -6.889 1.00 92.38 77 GLY A O 1
ATOM 590 N N . GLY A 1 78 ? -0.586 -13.059 -7.979 1.00 94.25 78 GLY A N 1
ATOM 591 C CA . GLY A 1 78 ? -1.168 -12.331 -6.854 1.00 94.25 78 GLY A CA 1
ATOM 592 C C . GLY A 1 78 ? -2.227 -11.330 -7.307 1.00 94.25 78 GLY A C 1
ATOM 593 O O . GLY A 1 78 ? -2.435 -11.130 -8.502 1.00 94.25 78 GLY A O 1
ATOM 594 N N . SER A 1 79 ? -2.891 -10.697 -6.344 1.00 96.75 79 SER A N 1
ATOM 595 C CA . SER A 1 79 ? -3.764 -9.547 -6.581 1.00 96.75 79 SER A CA 1
ATOM 596 C C . SER A 1 79 ? -3.270 -8.360 -5.767 1.00 96.75 79 SER A C 1
ATOM 598 O O . SER A 1 79 ? -2.906 -8.502 -4.599 1.00 96.75 79 SER A O 1
ATOM 600 N N . ILE A 1 80 ? -3.255 -7.185 -6.390 1.00 97.12 80 ILE A N 1
ATOM 601 C CA . ILE A 1 80 ? -2.901 -5.935 -5.719 1.00 97.12 80 ILE A CA 1
ATOM 602 C C . ILE A 1 80 ? -4.183 -5.242 -5.294 1.00 97.12 80 ILE A C 1
ATOM 604 O O . ILE A 1 80 ? -5.105 -5.072 -6.090 1.00 97.12 80 ILE A O 1
ATOM 608 N N . HIS A 1 81 ? -4.202 -4.814 -4.040 1.00 96.62 81 HIS A N 1
ATOM 609 C CA . HIS A 1 81 ? -5.246 -3.974 -3.484 1.00 96.62 81 HIS A CA 1
ATOM 610 C C . HIS A 1 81 ? -4.601 -2.662 -3.053 1.00 96.62 81 HIS A C 1
ATOM 612 O O . HIS A 1 81 ? -3.567 -2.669 -2.389 1.00 96.62 81 HIS A O 1
ATOM 618 N N . ARG A 1 82 ? -5.201 -1.547 -3.458 1.00 96.19 82 ARG A N 1
ATOM 619 C CA . ARG A 1 82 ? -4.783 -0.198 -3.084 1.00 96.19 82 ARG A CA 1
ATOM 620 C C . ARG A 1 82 ? -5.973 0.455 -2.406 1.00 96.19 82 ARG A C 1
ATOM 622 O O . ARG A 1 82 ? -7.036 0.479 -3.009 1.00 96.19 82 ARG A O 1
ATOM 629 N N . ILE A 1 83 ? -5.775 0.940 -1.186 1.00 96.75 83 ILE A N 1
ATOM 630 C CA . ILE A 1 83 ? -6.790 1.668 -0.425 1.00 96.75 83 ILE A CA 1
ATOM 631 C C . ILE A 1 83 ? -6.131 2.952 0.046 1.00 96.75 83 ILE A C 1
ATOM 633 O O . ILE A 1 83 ? -5.275 2.924 0.927 1.00 96.75 83 ILE A O 1
ATOM 637 N N . THR A 1 84 ? -6.499 4.069 -0.571 1.00 97.75 84 THR A N 1
ATOM 638 C CA . THR A 1 84 ? -5.973 5.376 -0.148 1.00 97.75 84 THR A CA 1
ATOM 639 C C . THR A 1 84 ? -6.645 5.837 1.141 1.00 97.75 84 THR A C 1
ATOM 641 O O . THR A 1 84 ? -7.751 5.412 1.477 1.00 97.75 84 THR A O 1
ATOM 644 N N . PHE A 1 85 ? -6.026 6.775 1.850 1.00 97.69 85 PHE A N 1
ATOM 645 C CA . PHE A 1 85 ? -6.612 7.368 3.045 1.00 97.69 85 PHE A CA 1
ATOM 646 C C . PHE A 1 85 ? -7.973 8.011 2.757 1.00 97.69 85 PHE A C 1
ATOM 648 O O . PHE A 1 85 ? -8.918 7.805 3.515 1.00 97.69 85 PHE A O 1
ATOM 655 N N . ARG A 1 86 ? -8.121 8.730 1.635 1.00 97.06 86 ARG A N 1
ATOM 656 C CA . ARG A 1 86 ? -9.410 9.341 1.250 1.00 97.06 86 ARG A CA 1
ATOM 657 C C . ARG A 1 86 ? -10.490 8.300 0.997 1.00 97.06 86 ARG A C 1
ATOM 659 O O . ARG A 1 86 ? -11.629 8.498 1.406 1.00 97.06 86 ARG A O 1
ATOM 666 N N . GLU A 1 87 ? -10.129 7.202 0.345 1.00 97.88 87 GLU A N 1
ATOM 667 C CA . GLU A 1 87 ? -11.031 6.080 0.100 1.00 97.88 87 GLU A CA 1
ATOM 668 C C . GLU A 1 87 ? -11.473 5.448 1.422 1.00 97.88 87 GLU A C 1
ATOM 670 O O . GLU A 1 87 ? -12.671 5.363 1.685 1.00 97.88 87 GLU A O 1
ATOM 675 N N . ALA A 1 88 ? -10.534 5.166 2.329 1.00 97.50 88 ALA A N 1
ATOM 676 C CA . ALA A 1 88 ? -10.854 4.680 3.668 1.00 97.50 88 ALA A CA 1
ATOM 677 C C . ALA A 1 88 ? -11.780 5.648 4.433 1.00 97.50 88 ALA A C 1
ATOM 679 O O . ALA A 1 88 ? -12.706 5.216 5.123 1.00 97.50 88 ALA A O 1
ATOM 680 N N . VAL A 1 89 ? -11.571 6.964 4.303 1.00 97.62 89 VAL A N 1
ATOM 681 C CA . VAL A 1 89 ? -12.465 7.985 4.874 1.00 97.62 89 VAL A CA 1
ATOM 682 C C . VAL A 1 89 ? -13.862 7.901 4.272 1.00 97.62 89 VAL A C 1
ATOM 684 O O . VAL A 1 89 ? -14.822 7.816 5.038 1.00 97.62 89 VAL A O 1
ATOM 687 N N . SER A 1 90 ? -13.980 7.830 2.944 1.00 96.94 90 SER A N 1
ATOM 688 C CA . SER A 1 90 ? -15.275 7.678 2.267 1.00 96.94 90 SER A CA 1
ATOM 689 C C . SER A 1 90 ? -16.009 6.387 2.644 1.00 96.94 90 SER A C 1
ATOM 691 O O . SER A 1 90 ? -17.236 6.373 2.713 1.00 96.94 90 SER A O 1
ATOM 693 N N . GLU A 1 91 ? -15.267 5.329 2.979 1.00 97.25 91 GLU A N 1
ATOM 694 C CA . GLU A 1 91 ? -15.801 4.048 3.449 1.00 97.25 91 GLU A CA 1
ATOM 695 C C . GLU A 1 91 ? -16.119 4.035 4.957 1.00 97.25 91 GLU A C 1
ATOM 697 O O . GLU A 1 91 ? -16.587 3.037 5.508 1.00 97.25 91 GLU A O 1
ATOM 702 N N . GLY A 1 92 ? -15.933 5.166 5.644 1.00 97.00 92 GLY A N 1
ATOM 703 C CA . GLY A 1 92 ? -16.381 5.368 7.018 1.00 97.00 92 GLY A CA 1
ATOM 704 C C . GLY A 1 92 ? -15.295 5.238 8.083 1.00 97.00 92 GLY A C 1
ATOM 705 O O . GLY A 1 92 ? -15.628 5.068 9.262 1.00 97.00 92 GLY A O 1
ATOM 706 N N . LEU A 1 93 ? -14.011 5.370 7.730 1.00 97.62 93 LEU A N 1
ATOM 707 C CA . LEU A 1 93 ? -12.916 5.405 8.709 1.00 97.62 93 LEU A CA 1
ATOM 708 C C . LEU A 1 93 ? -13.160 6.463 9.793 1.00 97.62 93 LEU A C 1
ATOM 710 O O . LEU A 1 93 ? -13.089 6.158 10.985 1.00 97.62 93 LEU A O 1
ATOM 714 N N . PHE A 1 94 ? -13.512 7.694 9.414 1.00 97.75 94 PHE A N 1
ATOM 715 C CA . PHE A 1 94 ? -13.738 8.749 10.400 1.00 97.75 94 PHE A CA 1
ATOM 716 C C . PHE A 1 94 ? -14.992 8.496 11.251 1.00 97.75 94 PHE A C 1
ATOM 718 O O . PHE A 1 94 ? -14.975 8.732 12.458 1.00 97.75 94 PHE A O 1
ATOM 725 N N . ARG A 1 95 ? -16.042 7.886 10.686 1.00 96.88 95 ARG A N 1
ATOM 726 C CA . ARG A 1 95 ? -17.205 7.417 11.464 1.00 96.88 95 ARG A CA 1
ATOM 727 C C . ARG A 1 95 ? -16.784 6.422 12.547 1.00 96.88 95 ARG A C 1
ATOM 729 O O . ARG A 1 95 ? -17.263 6.492 13.680 1.00 96.88 95 ARG A O 1
ATOM 736 N N . ARG A 1 96 ? -15.844 5.522 12.234 1.00 97.38 96 ARG A N 1
ATOM 737 C CA . ARG A 1 96 ? -15.270 4.584 13.209 1.00 97.38 96 ARG A CA 1
ATOM 738 C C . ARG A 1 96 ? -14.449 5.302 14.282 1.00 97.38 96 ARG A C 1
ATOM 740 O O . ARG A 1 96 ? -14.534 4.916 15.449 1.00 97.38 96 ARG A O 1
ATOM 747 N N . VAL A 1 97 ? -13.701 6.343 13.916 1.00 96.62 97 VAL A N 1
ATOM 748 C CA . VAL A 1 97 ? -12.973 7.204 14.865 1.00 96.62 97 VAL A CA 1
ATOM 749 C C . VAL A 1 97 ? -13.943 7.918 15.810 1.00 96.62 97 VAL A C 1
ATOM 751 O O . VAL A 1 97 ? -13.762 7.844 17.027 1.00 96.62 97 VAL A O 1
ATOM 754 N N . CYS A 1 98 ? -15.003 8.540 15.287 1.00 97.50 98 CYS A N 1
ATOM 755 C CA . CYS A 1 98 ? -16.073 9.167 16.069 1.00 97.50 98 CYS A CA 1
ATOM 756 C C . CYS A 1 98 ? -16.681 8.187 17.079 1.00 97.50 98 CYS A C 1
ATOM 758 O O . CYS A 1 98 ? -16.695 8.469 18.276 1.00 97.50 98 CYS A O 1
ATOM 760 N N . LEU A 1 99 ? -17.057 6.984 16.628 1.00 96.75 99 LEU A N 1
ATOM 761 C CA . LEU A 1 99 ? -17.610 5.935 17.490 1.00 96.75 99 LEU A CA 1
ATOM 762 C C . LEU A 1 99 ? -16.656 5.532 18.626 1.00 96.75 99 LEU A C 1
ATOM 764 O O . LEU A 1 99 ? -17.087 5.336 19.758 1.00 96.75 99 LEU A O 1
ATOM 768 N N . ARG A 1 100 ? -15.355 5.394 18.339 1.00 97.00 100 ARG A N 1
ATOM 769 C CA . ARG A 1 100 ? -14.350 5.001 19.342 1.00 97.00 100 ARG A CA 1
ATOM 770 C C . ARG A 1 100 ? -14.009 6.115 20.326 1.00 97.00 100 ARG A C 1
ATOM 772 O O . ARG A 1 100 ? -13.601 5.810 21.440 1.00 97.00 100 ARG A O 1
ATOM 779 N N . THR A 1 101 ? -14.140 7.369 19.907 1.00 96.00 101 THR A N 1
ATOM 780 C CA . THR A 1 101 ? -13.777 8.549 20.708 1.00 96.00 101 THR A CA 1
ATOM 781 C C . THR A 1 101 ? -14.977 9.230 21.364 1.00 96.00 101 THR A C 1
ATOM 783 O O . THR A 1 101 ? -14.784 10.172 22.126 1.00 96.00 101 THR A O 1
ATOM 786 N N . GLY A 1 102 ? -16.202 8.768 21.086 1.00 95.25 102 GLY A N 1
ATOM 787 C CA . GLY A 1 102 ? -17.439 9.361 21.601 1.00 95.25 102 GLY A CA 1
ATOM 788 C C . GLY A 1 102 ? -17.782 10.720 20.985 1.00 95.25 102 GLY A C 1
ATOM 789 O O . GLY A 1 102 ? -18.553 11.473 21.571 1.00 95.25 102 GLY A O 1
ATOM 790 N N . LYS A 1 103 ? -17.197 11.063 19.833 1.00 94.94 103 LYS A N 1
ATOM 791 C CA . LYS A 1 103 ? -17.489 12.313 19.120 1.00 94.94 103 LYS A CA 1
ATOM 792 C C . LYS A 1 103 ? -18.681 12.117 18.192 1.00 94.94 103 LYS A C 1
ATOM 794 O O . LYS A 1 103 ? -18.777 11.087 17.527 1.00 94.94 103 LYS A O 1
ATOM 799 N N . GLU A 1 104 ? -19.543 13.122 18.091 1.00 96.06 104 GLU A N 1
ATOM 800 C CA . GLU A 1 104 ? -20.565 13.140 17.047 1.00 96.06 104 GLU A CA 1
ATOM 801 C C . GLU A 1 104 ? -19.915 13.332 15.678 1.00 96.06 104 GLU A C 1
ATOM 803 O O . GLU A 1 104 ? -18.977 14.115 15.508 1.00 96.06 104 GLU A O 1
ATOM 808 N N . TRP A 1 105 ? -20.401 12.575 14.700 1.00 97.69 105 TRP A N 1
ATOM 809 C CA . TRP A 1 105 ? -19.963 12.716 13.322 1.00 97.69 105 TRP A CA 1
ATOM 810 C C . TRP A 1 105 ? -20.707 13.874 12.653 1.00 97.69 105 TRP A C 1
ATOM 812 O O . TRP A 1 105 ? -21.930 13.968 12.731 1.00 97.69 105 TRP A O 1
ATOM 822 N N . SER A 1 106 ? -19.966 14.713 11.937 1.00 97.56 106 SER A N 1
ATOM 823 C CA . SER A 1 106 ? -20.499 15.617 10.917 1.00 97.56 106 SER A CA 1
ATOM 824 C C . SER A 1 106 ? -19.544 15.674 9.731 1.00 97.56 106 SER A C 1
ATOM 826 O O . SER A 1 106 ? -18.331 15.525 9.902 1.00 97.56 106 SER A O 1
ATOM 828 N N . GLU A 1 107 ? -20.066 15.956 8.542 1.00 97.38 107 GLU A N 1
ATOM 829 C CA . GLU A 1 107 ? -19.249 16.115 7.335 1.00 97.38 107 GLU A CA 1
ATOM 830 C C . GLU A 1 107 ? -18.157 17.183 7.517 1.00 97.38 107 GLU A C 1
ATOM 832 O O . GLU A 1 107 ? -16.992 16.944 7.209 1.00 97.38 107 GLU A O 1
ATOM 837 N N . ALA A 1 108 ? -18.492 18.323 8.130 1.00 97.69 108 ALA A N 1
ATOM 838 C CA . ALA A 1 108 ? -17.522 19.377 8.427 1.00 97.69 108 ALA A CA 1
ATOM 839 C C . ALA A 1 108 ? -16.378 18.885 9.336 1.00 97.69 108 ALA A C 1
ATOM 841 O O . ALA A 1 108 ? -15.213 19.210 9.101 1.00 97.69 108 ALA A O 1
ATOM 842 N N . SER A 1 109 ? -16.691 18.072 10.353 1.00 97.06 109 SER A N 1
ATOM 843 C CA . SER A 1 109 ? -15.673 17.492 11.238 1.00 97.06 109 SER A CA 1
ATOM 844 C C . SER A 1 109 ? -14.803 16.439 10.547 1.00 97.06 109 SER A C 1
ATOM 846 O O . SER A 1 109 ? -13.610 16.371 10.836 1.00 97.06 109 SER A O 1
ATOM 848 N N . GLU A 1 110 ? -15.362 15.673 9.604 1.00 98.06 110 GLU A N 1
ATOM 849 C CA . GLU A 1 110 ? -14.623 14.692 8.801 1.00 98.06 110 GLU A CA 1
ATOM 850 C C . GLU A 1 110 ? -13.619 15.379 7.880 1.00 98.06 110 GLU A C 1
ATOM 852 O O . GLU A 1 110 ? -12.442 15.019 7.867 1.00 98.06 110 GLU A O 1
ATOM 857 N N . GLN A 1 111 ? -14.060 16.426 7.178 1.00 97.69 111 GLN A N 1
ATOM 858 C CA . GLN A 1 111 ? -13.198 17.210 6.297 1.00 97.69 111 GLN A CA 1
ATOM 859 C C . GLN A 1 111 ? -12.085 17.913 7.077 1.00 97.69 111 GLN A C 1
ATOM 861 O O . GLN A 1 111 ? -10.919 17.861 6.682 1.00 97.69 111 GLN A O 1
ATOM 866 N N . ALA A 1 112 ? -12.416 18.523 8.220 1.00 97.75 112 ALA A N 1
ATOM 867 C CA . ALA A 1 112 ? -11.428 19.166 9.081 1.00 97.75 112 ALA A CA 1
ATOM 868 C C . ALA A 1 112 ? -10.409 18.157 9.633 1.00 97.75 112 ALA A C 1
ATOM 870 O O . ALA A 1 112 ? -9.207 18.434 9.654 1.00 97.75 112 ALA A O 1
ATOM 871 N N . TRP A 1 113 ? -10.870 16.973 10.046 1.00 97.62 113 TRP A N 1
ATOM 872 C CA . TRP A 1 113 ? -9.998 15.907 10.524 1.00 97.62 113 TRP A CA 1
ATOM 873 C C . TRP A 1 113 ? -9.085 15.391 9.412 1.00 97.62 113 TRP A C 1
ATOM 875 O O . TRP A 1 113 ? -7.870 15.364 9.603 1.00 97.62 113 TRP A O 1
ATOM 885 N N . MET A 1 114 ? -9.628 15.076 8.236 1.00 97.50 114 MET A N 1
ATOM 886 C CA . MET A 1 114 ? -8.844 14.629 7.086 1.00 97.50 114 MET A CA 1
ATOM 887 C C . MET A 1 114 ? -7.776 15.667 6.717 1.00 97.50 114 MET A C 1
ATOM 889 O O . MET A 1 114 ? -6.603 15.318 6.601 1.00 97.50 114 MET A O 1
ATOM 893 N N . ALA A 1 115 ? -8.141 16.951 6.619 1.00 97.56 115 ALA A N 1
ATOM 894 C CA . ALA A 1 115 ? -7.192 18.032 6.349 1.00 97.56 115 ALA A CA 1
ATOM 895 C C . ALA A 1 115 ? -6.092 18.126 7.419 1.00 97.56 115 ALA A C 1
ATOM 897 O O . ALA A 1 115 ? -4.928 18.363 7.091 1.00 97.56 115 ALA A O 1
ATOM 898 N N . SER A 1 116 ? -6.434 17.905 8.694 1.00 97.50 116 SER A N 1
ATOM 899 C CA . SER A 1 116 ? -5.446 17.877 9.777 1.00 97.50 116 SER A CA 1
ATOM 900 C C . SER A 1 116 ? -4.469 16.706 9.650 1.00 97.50 116 SER A C 1
ATOM 902 O O . SER A 1 116 ? -3.276 16.907 9.854 1.00 97.50 116 SER A O 1
ATOM 904 N N . VAL A 1 117 ? -4.943 15.525 9.234 1.00 97.25 117 VAL A N 1
ATOM 905 C CA . VAL A 1 117 ? -4.093 14.347 9.013 1.00 97.25 117 VAL A CA 1
ATOM 906 C C . VAL A 1 117 ? -3.103 14.614 7.885 1.00 97.25 117 VAL A C 1
ATOM 908 O O . VAL A 1 117 ? -1.902 14.493 8.106 1.00 97.25 117 VAL A O 1
ATOM 911 N N . TYR A 1 118 ? -3.561 15.105 6.731 1.00 97.38 118 TYR A N 1
ATOM 912 C CA . TYR A 1 118 ? -2.656 15.518 5.648 1.00 97.38 118 TYR A CA 1
ATOM 913 C C . TYR A 1 118 ? -1.629 16.558 6.111 1.00 97.38 118 TYR A C 1
ATOM 915 O O . TYR A 1 118 ? -0.457 16.485 5.745 1.00 97.38 118 TYR A O 1
ATOM 923 N N . LYS A 1 119 ? -2.039 17.508 6.959 1.00 96.56 119 LYS A N 1
ATOM 924 C CA . LYS A 1 119 ? -1.132 18.514 7.517 1.00 96.56 119 LYS A CA 1
ATOM 925 C C . LYS A 1 119 ? -0.064 17.911 8.438 1.00 96.56 119 LYS A C 1
ATOM 927 O O . LYS A 1 119 ? 1.045 18.435 8.454 1.00 96.56 119 LYS A O 1
ATOM 932 N N . PHE A 1 120 ? -0.368 16.847 9.187 1.00 95.44 120 PHE A N 1
ATOM 933 C CA . PHE A 1 120 ? 0.620 16.170 10.036 1.00 95.44 120 PHE A CA 1
ATOM 934 C C . PHE A 1 120 ? 1.716 15.482 9.220 1.00 95.44 120 PHE A C 1
ATOM 936 O O . PHE A 1 120 ? 2.881 15.570 9.594 1.00 95.44 120 PHE A O 1
ATOM 943 N N . TYR A 1 121 ? 1.354 14.852 8.100 1.00 92.38 121 TYR A N 1
ATOM 944 C CA . TYR A 1 121 ? 2.312 14.166 7.229 1.00 92.38 121 TYR A CA 1
ATOM 945 C C . TYR A 1 121 ? 3.061 15.113 6.279 1.00 92.38 121 TYR A C 1
ATOM 947 O O . TYR A 1 121 ? 4.178 14.818 5.854 1.00 92.38 121 TYR A O 1
ATOM 955 N N . GLY A 1 122 ? 2.481 16.271 5.950 1.00 94.12 122 GLY A N 1
ATOM 956 C CA . GLY A 1 122 ? 3.138 17.290 5.134 1.00 94.12 122 GLY A CA 1
ATOM 957 C C . GLY A 1 122 ? 3.597 16.739 3.782 1.00 94.12 122 GLY A C 1
ATOM 958 O O . GLY A 1 122 ? 2.798 16.189 3.027 1.00 94.12 122 GLY A O 1
ATOM 959 N N . ALA A 1 123 ? 4.889 16.879 3.475 1.00 89.75 123 ALA A N 1
ATOM 960 C CA . ALA A 1 123 ? 5.464 16.417 2.210 1.00 89.75 123 ALA A CA 1
ATOM 961 C C . ALA A 1 123 ? 5.419 14.885 2.029 1.00 89.75 123 ALA A C 1
ATOM 963 O O . ALA A 1 123 ? 5.375 14.423 0.893 1.00 89.75 123 ALA A O 1
ATOM 964 N N . GLY A 1 124 ? 5.383 14.111 3.121 1.00 90.12 124 GLY A N 1
ATOM 965 C CA . GLY A 1 124 ? 5.298 12.644 3.082 1.00 90.12 124 GLY A CA 1
ATOM 966 C C . GLY A 1 124 ? 3.878 12.104 2.899 1.00 90.12 124 GLY A C 1
ATOM 967 O O . GLY A 1 124 ? 3.683 10.898 2.803 1.00 90.12 124 GLY A O 1
ATOM 968 N N . ALA A 1 125 ? 2.862 12.973 2.840 1.00 93.62 125 ALA A N 1
ATOM 969 C CA . ALA A 1 125 ? 1.469 12.534 2.802 1.00 93.62 125 ALA A CA 1
ATOM 970 C C . ALA A 1 125 ? 1.138 11.665 1.580 1.00 93.62 125 ALA A C 1
ATOM 972 O O . ALA A 1 125 ? 0.378 10.713 1.706 1.00 93.62 12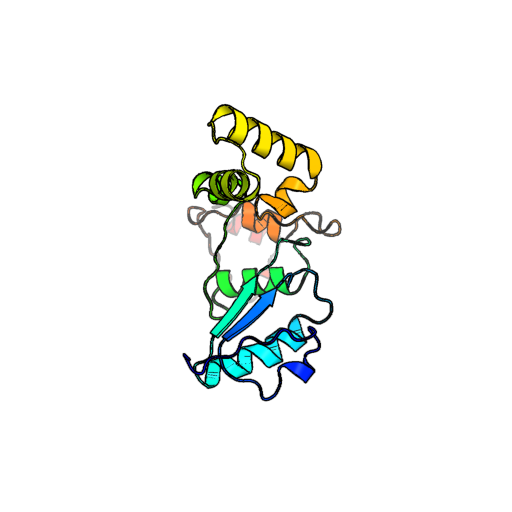5 ALA A O 1
ATOM 973 N N . SER A 1 126 ? 1.716 11.951 0.411 1.00 93.06 126 SER A N 1
ATOM 974 C CA . SER A 1 126 ? 1.462 11.149 -0.793 1.00 93.06 126 SER A CA 1
ATOM 975 C C . SER A 1 126 ? 1.915 9.693 -0.629 1.00 93.06 126 SER A C 1
ATOM 977 O O . SER A 1 126 ? 1.230 8.768 -1.069 1.00 93.06 126 SER A O 1
ATOM 979 N N . GLU A 1 127 ? 3.056 9.496 0.026 1.00 93.38 127 GLU A N 1
ATOM 980 C CA . GLU A 1 127 ? 3.656 8.184 0.259 1.00 93.38 127 GLU A CA 1
ATOM 981 C C . GLU A 1 127 ? 2.908 7.396 1.328 1.00 93.38 127 GLU A C 1
ATOM 983 O O . GLU A 1 127 ? 2.494 6.258 1.088 1.00 93.38 127 GLU A O 1
ATOM 988 N N . GLU A 1 128 ? 2.628 8.051 2.451 1.00 93.44 128 GLU A N 1
ATOM 989 C CA . GLU A 1 128 ? 2.013 7.414 3.614 1.00 93.44 128 GLU A CA 1
ATOM 990 C C . GLU A 1 128 ? 0.492 7.260 3.496 1.00 93.44 128 GLU A C 1
ATOM 992 O O . GLU A 1 128 ? -0.082 6.287 3.982 1.00 93.44 128 GLU A O 1
ATOM 997 N N . LEU A 1 129 ? -0.195 8.213 2.857 1.00 96.19 129 LEU A N 1
ATOM 998 C CA . LEU A 1 129 ? -1.661 8.274 2.834 1.00 96.19 129 LEU A CA 1
ATOM 999 C C . LEU A 1 129 ? -2.259 7.936 1.467 1.00 96.19 129 LEU A C 1
ATOM 1001 O O . LEU A 1 129 ? -3.352 7.377 1.407 1.00 96.19 129 LEU A O 1
ATOM 1005 N N . ASP A 1 130 ? -1.582 8.259 0.363 1.00 95.62 130 ASP A N 1
ATOM 1006 C CA . ASP A 1 130 ? -2.172 8.154 -0.983 1.00 95.62 130 ASP A CA 1
ATOM 1007 C C . ASP A 1 130 ? -1.656 6.954 -1.795 1.00 95.62 130 ASP A C 1
ATOM 1009 O O . ASP A 1 130 ? -2.024 6.770 -2.964 1.00 95.62 130 ASP A O 1
ATOM 1013 N N . CYS A 1 131 ? -0.855 6.095 -1.161 1.00 95.69 131 CYS A N 1
ATOM 1014 C CA . CYS A 1 131 ? -0.214 4.933 -1.768 1.00 95.69 131 CYS A CA 1
ATOM 1015 C C . CYS A 1 131 ? 0.581 5.306 -3.037 1.00 95.69 131 CYS A C 1
ATOM 1017 O O . CYS A 1 131 ? 0.386 4.699 -4.097 1.00 95.69 131 CYS A O 1
ATOM 1019 N N . ILE A 1 132 ? 1.410 6.351 -2.949 1.00 91.88 132 ILE A N 1
ATOM 1020 C CA . ILE A 1 132 ? 2.274 6.821 -4.039 1.00 91.88 132 ILE A CA 1
ATOM 1021 C C . ILE A 1 132 ? 3.728 6.717 -3.573 1.00 91.88 132 ILE A C 1
ATOM 1023 O O . ILE A 1 132 ? 4.147 7.561 -2.788 1.00 91.88 132 ILE A O 1
ATOM 1027 N N . PRO A 1 133 ? 4.515 5.736 -4.043 1.00 91.69 133 PRO A N 1
ATOM 1028 C CA . PRO A 1 133 ? 5.900 5.616 -3.604 1.00 91.69 133 PRO A CA 1
ATOM 1029 C C . PRO A 1 133 ? 6.710 6.857 -3.975 1.00 91.69 133 PRO A C 1
ATOM 1031 O O . PRO A 1 133 ? 6.571 7.381 -5.087 1.00 91.69 133 PRO A O 1
ATOM 1034 N N . ALA A 1 134 ? 7.567 7.316 -3.065 1.00 87.75 134 ALA A N 1
ATOM 1035 C CA . ALA A 1 134 ? 8.545 8.336 -3.392 1.00 87.75 134 ALA A CA 1
ATOM 1036 C C . ALA A 1 134 ? 9.551 7.786 -4.414 1.00 87.75 134 ALA A C 1
ATOM 1038 O O . ALA A 1 134 ? 9.960 6.627 -4.361 1.00 87.75 134 ALA A O 1
ATOM 1039 N N . ASN A 1 135 ? 9.965 8.628 -5.359 1.00 79.00 135 ASN A N 1
ATOM 1040 C CA . ASN A 1 135 ? 11.027 8.251 -6.285 1.00 79.00 135 ASN A CA 1
ATOM 1041 C C . ASN A 1 135 ? 12.356 8.187 -5.528 1.00 79.00 135 ASN A C 1
ATOM 1043 O O . ASN A 1 135 ? 12.733 9.158 -4.866 1.00 79.00 135 ASN A O 1
ATOM 1047 N N . GLY A 1 136 ? 13.100 7.096 -5.691 1.00 67.31 136 GLY A N 1
ATOM 1048 C CA . GLY A 1 136 ? 14.476 7.000 -5.233 1.00 67.31 136 GLY A CA 1
ATOM 1049 C C . GLY A 1 136 ? 15.320 8.124 -5.836 1.00 67.31 136 GLY A C 1
ATOM 1050 O O . GLY A 1 136 ? 15.378 8.302 -7.054 1.00 67.31 136 GLY A O 1
ATOM 1051 N N . GLY A 1 137 ? 16.000 8.893 -4.982 1.00 58.22 137 GLY A N 1
ATOM 1052 C CA . GLY A 1 137 ? 16.749 10.092 -5.383 1.00 58.22 137 GLY A CA 1
ATOM 1053 C C . GLY A 1 137 ? 17.948 9.848 -6.314 1.00 58.22 137 GLY A C 1
ATOM 1054 O O . GLY A 1 137 ? 18.564 10.809 -6.764 1.00 58.22 137 GLY A O 1
ATOM 1055 N N . GLY A 1 138 ? 18.300 8.591 -6.605 1.00 62.72 138 GLY A N 1
ATOM 1056 C CA . GLY A 1 138 ? 19.454 8.235 -7.436 1.00 62.72 138 GLY A CA 1
ATOM 1057 C C . GLY A 1 138 ? 19.192 8.222 -8.946 1.00 62.72 138 GLY A C 1
ATOM 1058 O O . GLY A 1 138 ? 20.131 8.394 -9.722 1.00 62.72 138 GLY A O 1
ATOM 1059 N N . ALA A 1 139 ? 17.944 8.037 -9.385 1.00 62.78 139 ALA A N 1
ATOM 1060 C CA . ALA A 1 139 ? 17.614 7.906 -10.803 1.00 62.78 139 ALA A CA 1
ATOM 1061 C C . ALA A 1 139 ? 16.947 9.179 -11.341 1.00 62.78 139 ALA A C 1
ATOM 1063 O O . ALA A 1 139 ? 15.837 9.526 -10.949 1.00 62.78 139 ALA A O 1
ATOM 1064 N N . TRP A 1 140 ? 17.596 9.846 -12.303 1.00 64.06 140 TRP A N 1
ATOM 1065 C CA . TRP A 1 140 ? 17.035 11.020 -12.993 1.00 64.06 140 TRP A CA 1
ATOM 1066 C C . TRP A 1 140 ? 15.716 10.707 -13.732 1.00 64.06 140 TRP A C 1
ATOM 1068 O O . TRP A 1 140 ? 14.845 11.566 -13.841 1.00 64.06 140 TRP A O 1
ATOM 1078 N N . LEU A 1 141 ? 15.544 9.459 -14.185 1.00 71.50 141 LEU A N 1
ATOM 1079 C CA . LEU A 1 141 ? 14.304 8.918 -14.745 1.00 71.50 141 LEU A CA 1
ATOM 1080 C C . LEU A 1 141 ? 14.014 7.558 -14.088 1.00 71.50 141 LEU A C 1
ATOM 1082 O O . LEU A 1 141 ? 14.423 6.516 -14.600 1.00 71.50 141 LEU A O 1
ATOM 1086 N N . SER A 1 142 ? 13.370 7.573 -12.915 1.00 72.12 142 SER A N 1
ATOM 1087 C CA . SER A 1 142 ? 13.038 6.349 -12.175 1.00 72.12 142 SER A CA 1
ATOM 1088 C C . SER A 1 142 ? 12.024 5.483 -12.927 1.00 72.12 142 SER A C 1
ATOM 1090 O O . SER A 1 142 ? 11.226 5.961 -13.742 1.00 72.12 142 SER A O 1
ATOM 1092 N N . ARG A 1 143 ? 12.013 4.184 -12.616 1.00 72.25 143 ARG A N 1
ATOM 1093 C CA . ARG A 1 143 ? 11.003 3.260 -13.140 1.00 72.25 143 ARG A CA 1
ATOM 1094 C C . ARG A 1 143 ? 9.591 3.701 -12.740 1.00 72.25 143 ARG A C 1
ATOM 1096 O O . ARG A 1 143 ? 8.699 3.656 -13.583 1.00 72.25 143 ARG A O 1
ATOM 1103 N N . ALA A 1 144 ? 9.400 4.177 -11.508 1.00 72.31 144 ALA A N 1
ATOM 1104 C CA . ALA A 1 144 ? 8.114 4.691 -11.044 1.00 72.31 144 ALA A CA 1
ATOM 1105 C C . ALA A 1 144 ? 7.641 5.909 -11.860 1.00 72.31 144 ALA A C 1
ATOM 1107 O O . ALA A 1 144 ? 6.469 5.976 -12.236 1.00 72.31 144 ALA A O 1
ATOM 1108 N N . LEU A 1 145 ? 8.545 6.834 -12.220 1.00 77.38 145 LEU A N 1
ATOM 1109 C CA . LEU A 1 145 ? 8.223 7.956 -13.109 1.00 77.38 145 LEU A CA 1
ATOM 1110 C C . LEU A 1 145 ? 7.775 7.474 -14.488 1.00 77.38 145 LEU A C 1
ATOM 1112 O O . LEU A 1 145 ? 6.758 7.958 -14.984 1.00 77.38 145 LEU A O 1
ATOM 1116 N N . ILE A 1 146 ? 8.488 6.510 -15.077 1.00 82.19 146 ILE A N 1
ATOM 1117 C CA . ILE A 1 146 ? 8.113 5.921 -16.368 1.00 82.19 146 ILE A CA 1
ATOM 1118 C C . ILE A 1 146 ? 6.716 5.303 -16.263 1.00 82.19 146 ILE A C 1
ATOM 1120 O O . ILE A 1 146 ? 5.822 5.705 -17.003 1.00 82.19 146 ILE A O 1
ATOM 1124 N N . GLU A 1 147 ? 6.497 4.398 -15.305 1.00 80.75 147 GLU A N 1
ATOM 1125 C CA . GLU A 1 147 ? 5.218 3.700 -15.123 1.00 80.75 147 GLU A CA 1
ATOM 1126 C C . GLU A 1 147 ? 4.051 4.665 -14.862 1.00 80.75 147 GLU A C 1
ATOM 1128 O O . GLU A 1 147 ? 2.973 4.478 -15.418 1.00 80.75 147 GLU A O 1
ATOM 1133 N N . SER A 1 148 ? 4.266 5.747 -14.103 1.00 80.56 148 SER A N 1
ATOM 1134 C CA . SER A 1 148 ? 3.236 6.768 -13.839 1.00 80.56 148 SER A CA 1
ATOM 1135 C C . SER A 1 148 ? 2.786 7.546 -15.083 1.00 80.56 148 SER A C 1
ATOM 1137 O O . SER A 1 148 ? 1.729 8.178 -15.075 1.00 80.56 148 SER A O 1
ATOM 1139 N N . ARG A 1 149 ? 3.603 7.538 -16.143 1.00 86.06 149 ARG A N 1
ATOM 1140 C CA . ARG A 1 149 ? 3.331 8.209 -17.421 1.00 86.06 149 ARG A CA 1
ATOM 1141 C C . ARG A 1 149 ? 2.995 7.230 -18.542 1.00 86.06 149 ARG A C 1
ATOM 1143 O O . ARG A 1 149 ? 2.669 7.674 -19.640 1.00 86.06 149 ARG A O 1
ATOM 1150 N N . MET A 1 150 ? 3.053 5.924 -18.282 1.00 87.31 150 MET A N 1
ATOM 1151 C CA . MET A 1 150 ? 2.612 4.915 -19.236 1.00 87.31 150 MET A CA 1
ATOM 1152 C C . MET A 1 150 ? 1.090 4.966 -19.376 1.00 87.31 150 MET A C 1
ATOM 1154 O O . MET A 1 150 ? 0.359 5.039 -18.391 1.00 87.31 150 MET A O 1
ATOM 1158 N N . SER A 1 151 ? 0.617 4.885 -20.616 1.00 86.88 151 SER A N 1
ATOM 1159 C CA . SER A 1 151 ? -0.789 4.661 -20.929 1.00 86.88 151 SER A CA 1
ATOM 1160 C C . SER A 1 151 ? -0.915 3.394 -21.760 1.00 86.88 151 SER A C 1
ATOM 1162 O O . SER A 1 151 ? -0.085 3.135 -22.633 1.00 86.88 151 SER A O 1
ATOM 1164 N N . ALA A 1 152 ? -1.970 2.620 -21.506 1.00 84.88 152 ALA A N 1
ATOM 1165 C CA . ALA A 1 152 ? -2.348 1.511 -22.376 1.00 84.88 152 ALA A CA 1
ATOM 1166 C C . ALA A 1 152 ? -2.742 1.998 -23.783 1.00 84.88 152 ALA A C 1
ATOM 1168 O O . ALA A 1 152 ? -2.653 1.235 -24.740 1.00 84.88 152 ALA A O 1
ATOM 1169 N N . ASP A 1 153 ? -3.119 3.274 -23.906 1.00 90.44 153 ASP A N 1
ATOM 1170 C CA . ASP A 1 153 ? -3.483 3.912 -25.171 1.00 90.44 153 ASP A CA 1
ATOM 1171 C C . ASP A 1 153 ? -2.259 4.398 -25.965 1.00 90.44 153 ASP A C 1
ATOM 1173 O O . ASP A 1 153 ? -2.396 4.840 -27.106 1.00 90.44 153 ASP A O 1
ATOM 1177 N N . THR A 1 154 ? -1.053 4.342 -25.385 1.00 88.19 154 THR A N 1
ATOM 1178 C CA . THR A 1 154 ? 0.167 4.749 -26.088 1.00 88.19 154 THR A CA 1
ATOM 1179 C C . THR A 1 154 ? 0.501 3.722 -27.178 1.00 88.19 154 THR A C 1
ATOM 1181 O O . THR A 1 154 ? 0.731 2.552 -26.858 1.00 88.19 154 THR A O 1
ATOM 1184 N N . PRO A 1 155 ? 0.583 4.120 -28.464 1.00 88.62 155 PRO A N 1
ATOM 1185 C CA . PRO A 1 155 ? 0.898 3.193 -29.543 1.00 88.62 155 PRO A CA 1
ATOM 1186 C C . PRO A 1 155 ? 2.312 2.623 -29.381 1.00 88.62 155 PRO A C 1
ATOM 1188 O O . PRO A 1 155 ? 3.292 3.359 -29.267 1.00 88.62 155 PRO A O 1
ATOM 1191 N N . VAL A 1 156 ? 2.424 1.292 -29.400 1.00 85.94 156 VAL A N 1
ATOM 1192 C CA . VAL A 1 156 ? 3.716 0.596 -29.372 1.00 85.94 156 VAL A CA 1
ATOM 1193 C C . VAL A 1 156 ? 4.203 0.401 -30.805 1.00 85.94 156 VAL A C 1
ATOM 1195 O O . VAL A 1 156 ? 3.757 -0.513 -31.501 1.00 85.94 156 VAL A O 1
ATOM 1198 N N . LEU A 1 157 ? 5.140 1.244 -31.237 1.00 87.44 157 LEU A N 1
ATOM 1199 C CA . LEU A 1 157 ? 5.828 1.087 -32.518 1.00 87.44 157 LEU A CA 1
ATOM 1200 C C . LEU A 1 157 ? 6.891 -0.013 -32.391 1.00 87.44 157 LEU A C 1
ATOM 1202 O O . LEU A 1 157 ? 7.727 0.019 -31.488 1.00 87.44 157 LEU A O 1
ATOM 1206 N N . ARG A 1 158 ? 6.851 -1.015 -33.276 1.00 88.31 158 ARG A N 1
ATOM 1207 C CA . ARG A 1 158 ? 7.822 -2.119 -33.307 1.00 88.31 158 ARG A CA 1
ATOM 1208 C C . ARG A 1 158 ? 8.587 -2.086 -34.620 1.00 88.31 158 ARG A C 1
ATOM 1210 O O . ARG A 1 158 ? 8.008 -2.348 -35.668 1.00 88.31 158 ARG A O 1
ATOM 1217 N N . LEU A 1 159 ? 9.889 -1.834 -34.542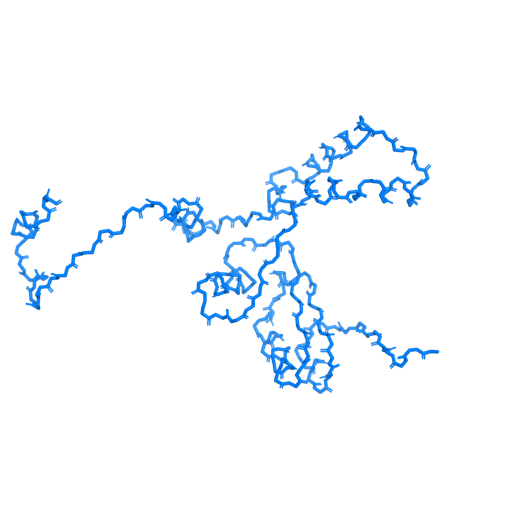 1.00 87.12 159 LEU A N 1
ATOM 1218 C CA . LEU A 1 159 ? 10.804 -1.945 -35.671 1.00 87.12 159 LEU A CA 1
ATOM 1219 C C . LEU A 1 159 ? 11.577 -3.262 -35.561 1.00 87.12 159 LEU A C 1
ATOM 1221 O O . LEU A 1 159 ? 12.186 -3.542 -34.531 1.00 87.12 159 LEU A O 1
ATOM 1225 N N . THR A 1 160 ? 11.539 -4.079 -36.613 1.00 89.25 160 THR A N 1
ATOM 1226 C CA . THR A 1 160 ? 12.361 -5.293 -36.713 1.00 89.25 160 THR A CA 1
ATOM 1227 C C . THR A 1 160 ? 13.466 -5.047 -37.726 1.00 89.25 160 THR A C 1
ATOM 1229 O O . THR A 1 160 ? 13.194 -4.896 -38.915 1.00 89.25 160 THR A O 1
ATOM 1232 N N . CYS A 1 161 ? 14.707 -5.018 -37.256 1.00 90.38 161 CYS A N 1
ATOM 1233 C CA . CYS A 1 161 ? 15.884 -4.817 -38.091 1.00 90.38 161 CYS A CA 1
ATOM 1234 C C . CYS A 1 161 ? 16.510 -6.163 -38.482 1.00 90.38 161 CYS A C 1
ATOM 1236 O O . CYS A 1 161 ? 16.442 -7.131 -37.725 1.00 90.38 161 CYS A O 1
ATOM 1238 N N . LYS A 1 162 ? 17.127 -6.229 -39.667 1.00 91.12 162 LYS A N 1
ATOM 1239 C CA . LYS A 1 162 ? 17.908 -7.404 -40.089 1.00 91.12 162 LYS A CA 1
ATOM 1240 C C . LYS A 1 162 ? 19.224 -7.477 -39.308 1.00 91.12 162 LYS A C 1
ATOM 1242 O O . LYS A 1 162 ? 19.713 -6.462 -38.821 1.00 91.12 162 LYS A O 1
ATOM 1247 N N . GLU A 1 163 ? 19.804 -8.670 -39.223 1.00 91.38 163 GLU A N 1
ATOM 1248 C CA . GLU A 1 163 ? 21.140 -8.871 -38.648 1.00 91.38 163 GLU A CA 1
ATOM 1249 C C . GLU A 1 163 ? 22.178 -7.981 -39.359 1.00 91.38 163 GLU A C 1
ATOM 1251 O O . GLU A 1 163 ? 22.177 -7.893 -40.590 1.00 91.38 163 GLU A O 1
ATOM 1256 N N . GLY A 1 164 ? 23.024 -7.285 -38.592 1.00 90.62 164 GLY A N 1
ATOM 1257 C CA . GLY A 1 164 ? 24.017 -6.339 -39.109 1.00 90.62 164 GLY A CA 1
ATOM 1258 C C . GLY A 1 164 ? 23.496 -4.915 -39.342 1.00 90.62 164 GLY A C 1
ATOM 1259 O O . GLY A 1 164 ? 24.267 -4.052 -39.765 1.00 90.62 164 GLY A O 1
ATOM 1260 N N . TYR A 1 165 ? 22.219 -4.629 -39.065 1.00 90.31 165 TYR A N 1
ATOM 1261 C CA . TYR A 1 165 ? 21.650 -3.280 -39.176 1.00 90.31 165 TYR A CA 1
ATOM 1262 C C . TYR A 1 165 ? 22.362 -2.264 -38.273 1.00 90.31 165 TYR A C 1
ATOM 1264 O O . TYR A 1 165 ? 22.548 -1.112 -38.654 1.00 90.31 165 TYR A O 1
ATOM 1272 N N . GLU A 1 166 ? 22.814 -2.694 -37.098 1.00 90.12 166 GLU A N 1
ATOM 1273 C CA . GLU A 1 166 ? 23.575 -1.895 -36.136 1.00 90.12 166 GLU A CA 1
ATOM 1274 C C . GLU A 1 166 ? 24.931 -1.411 -36.668 1.00 90.12 166 GLU A C 1
ATOM 1276 O O . GLU A 1 166 ? 25.461 -0.419 -36.170 1.00 90.12 166 GLU A O 1
ATOM 1281 N N . LEU A 1 167 ? 25.472 -2.083 -37.691 1.00 94.06 167 LEU A N 1
ATOM 1282 C CA . LEU A 1 167 ? 26.746 -1.743 -38.331 1.00 94.06 167 LEU A CA 1
ATOM 1283 C C . LEU A 1 167 ? 26.584 -0.738 -39.481 1.00 94.06 167 LEU A C 1
ATOM 1285 O O . LEU A 1 167 ? 27.581 -0.233 -40.000 1.00 94.06 167 LEU A O 1
ATOM 1289 N N . LEU A 1 168 ? 25.348 -0.448 -39.900 1.00 91.25 168 LEU A N 1
ATOM 1290 C CA . LEU A 1 168 ? 25.072 0.563 -40.916 1.00 91.25 168 LEU A CA 1
ATOM 1291 C C . LEU A 1 168 ? 25.368 1.966 -40.369 1.00 91.25 168 LEU A C 1
ATOM 1293 O O . LEU A 1 168 ? 25.238 2.236 -39.168 1.00 91.25 168 LEU A O 1
ATOM 1297 N N . SER A 1 169 ? 25.741 2.880 -41.269 1.00 93.81 169 SER A N 1
ATOM 1298 C CA . SER A 1 169 ? 26.011 4.269 -40.898 1.00 93.81 169 SER A CA 1
ATOM 1299 C C . SER A 1 169 ? 24.781 4.928 -40.271 1.00 93.81 169 SER A C 1
ATOM 1301 O O . SER A 1 169 ? 23.640 4.585 -40.596 1.00 93.81 169 SER A O 1
ATOM 1303 N N . ASP A 1 170 ? 25.015 5.908 -39.394 1.00 89.94 170 ASP A N 1
ATOM 1304 C CA . ASP A 1 170 ? 23.938 6.685 -38.767 1.00 89.94 170 ASP A CA 1
ATOM 1305 C C . ASP A 1 170 ? 23.009 7.309 -39.813 1.00 89.94 170 ASP A C 1
ATOM 1307 O O . ASP A 1 170 ? 21.800 7.326 -39.623 1.00 89.94 170 ASP A O 1
ATOM 1311 N N . GLU A 1 171 ? 23.553 7.749 -40.951 1.00 93.25 171 GLU A N 1
ATOM 1312 C CA . GLU A 1 171 ? 22.774 8.308 -42.058 1.00 93.25 171 GLU A CA 1
ATOM 1313 C C . GLU A 1 171 ? 21.795 7.287 -42.662 1.00 93.25 171 GLU A C 1
ATOM 1315 O O . GLU A 1 171 ? 20.632 7.610 -42.909 1.00 93.25 171 GLU A O 1
ATOM 1320 N N . VAL A 1 172 ? 22.241 6.043 -42.869 1.00 90.00 172 VAL A N 1
ATOM 1321 C CA . VAL A 1 172 ? 21.392 4.968 -43.400 1.00 90.00 172 VAL A CA 1
ATOM 1322 C C . VAL A 1 172 ? 20.316 4.596 -42.384 1.00 90.00 172 VAL A C 1
ATOM 1324 O O . VAL A 1 172 ? 19.141 4.560 -42.743 1.00 90.00 172 VAL A O 1
ATOM 1327 N N . ARG A 1 173 ? 20.697 4.398 -41.115 1.00 90.88 173 ARG A N 1
ATOM 1328 C CA . ARG A 1 173 ? 19.743 4.064 -40.048 1.00 90.88 173 ARG A CA 1
ATOM 1329 C C . ARG A 1 173 ? 18.721 5.175 -39.826 1.00 90.88 173 ARG A C 1
ATOM 1331 O O . ARG A 1 173 ? 17.549 4.872 -39.671 1.00 90.88 173 ARG A O 1
ATOM 1338 N N . PHE A 1 174 ? 19.141 6.440 -39.857 1.00 88.56 174 PHE A N 1
ATOM 1339 C CA . PHE A 1 174 ? 18.248 7.588 -39.707 1.00 88.56 174 PHE A CA 1
ATOM 1340 C C . PHE A 1 174 ? 17.233 7.655 -40.845 1.00 88.56 174 PHE A C 1
ATOM 1342 O O . PHE A 1 174 ? 16.041 7.766 -40.580 1.00 88.56 174 PHE A O 1
ATOM 1349 N N . ARG A 1 175 ? 17.686 7.539 -42.103 1.00 88.25 175 ARG A N 1
ATOM 1350 C CA . ARG A 1 175 ? 16.806 7.555 -43.282 1.00 88.25 175 ARG A CA 1
ATOM 1351 C C . ARG A 1 175 ? 15.750 6.451 -43.236 1.00 88.25 175 ARG A C 1
ATOM 1353 O O . ARG A 1 175 ? 14.625 6.681 -43.657 1.00 88.25 175 ARG A O 1
ATOM 1360 N N . GLU A 1 176 ? 16.109 5.270 -42.744 1.00 86.25 176 GLU A N 1
ATOM 1361 C CA . GLU A 1 176 ? 15.208 4.115 -42.671 1.00 86.25 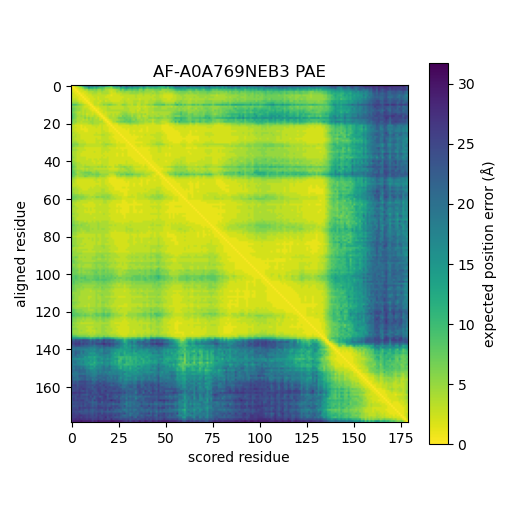176 GLU A CA 1
ATOM 1362 C C . GLU A 1 176 ? 14.225 4.169 -41.484 1.00 86.25 176 GLU A C 1
ATOM 1364 O O . GLU A 1 176 ? 13.302 3.360 -41.435 1.00 86.25 176 GLU A O 1
ATOM 1369 N N . THR A 1 177 ? 14.372 5.129 -40.559 1.00 85.94 177 THR A N 1
ATOM 1370 C CA . THR A 1 177 ? 13.497 5.314 -39.380 1.00 85.94 177 THR A CA 1
ATOM 1371 C C . THR A 1 177 ? 12.789 6.677 -39.343 1.00 85.94 177 THR A C 1
ATOM 1373 O O . THR A 1 177 ? 12.455 7.158 -38.261 1.00 85.94 177 THR A O 1
ATOM 1376 N N . GLN A 1 178 ? 12.643 7.354 -40.487 1.00 76.50 178 GLN A N 1
ATOM 1377 C CA . GLN A 1 178 ? 11.981 8.670 -40.585 1.00 76.50 178 GLN A CA 1
ATOM 1378 C C . GLN A 1 178 ? 10.442 8.601 -40.630 1.00 76.50 178 GLN A C 1
ATOM 1380 O O . GLN A 1 178 ? 9.808 9.629 -40.396 1.00 76.50 178 GLN A O 1
ATOM 1385 N N . ASP A 1 179 ? 9.869 7.423 -40.885 1.00 61.00 179 ASP A N 1
ATOM 1386 C CA . ASP A 1 179 ? 8.421 7.162 -40.940 1.00 61.00 179 ASP A CA 1
ATOM 1387 C C . ASP A 1 179 ? 7.962 6.297 -39.750 1.00 61.00 179 ASP A C 1
ATOM 1389 O O . ASP A 1 179 ? 6.780 6.419 -39.348 1.00 61.00 179 ASP A O 1
#

Foldseek 3Di:
DPPDDDDDDPLDLVVLAPDEAEAEAEQLQPDPPSVSNCVSVVVRVVVVHHYHYYHFADACPGPVNVVVVCCVVVVDDDDDDDAAQVNCLVVCVVVVVCVVVVHDDDPVVSVVVVVVVCVVCPPCCCRGGVSQHHHDPPDPCGPSNVVVPDDPPDDDDDDDDDPCPVVDDPVVVCVVPVD

Radius of gyration: 23.28 Å; Cα contacts (8 Å, |Δi|>4): 149; chains: 1; bounding box: 47×46×65 Å

Nearest PDB structures (foldseek):
  2hcb-assembly1_D  TM=4.700E-01  e=2.177E+00  Aquifex aeolicus
  4eyk-assembly1_A  TM=2.844E-01  e=1.390E+00  Rhodopseudomonas palustris BisB5
  6jfy-assembly1_D  TM=2.216E-01  e=8.319E-01  Rattus norvegicus
  1z17-assembly1_A  TM=3.273E-01  e=3.000E+00  Escherichia coli K-12
  7yh5-assembly2_D  TM=1.849E-01  e=6.477E+00  Mycobacterium tuberculosis

InterPro domains:
  IPR027417 P-loop containing nucleoside triphosphate hydrolase [G3DSA:3.40.50.300] (1-78)

pLDDT: mean 90.75, std 7.9, range [58.22, 98.06]